Protein 9L2R (pdb70)

B-factor: mean 29.44, std 14.48, range [10.32, 124.9]

Secondary structure (DSSP, 8-state):
-HHHHHHHSPPPHHHHHH--HHHHHHHHHHHHHHHHHTT------HHHHHHHHHHHT---/-HHHHHHHSPPPHHHHHH--HHHHHHHHHHHHHHHHHTT------HHHHHHHHHHHT---/-HHHHHHHS---HHHHHH--HHHHHHHHHHHHHHHHHTT------HHHHHHHHHHHT---

Foldseek 3Di:
DVVVCVVPPDDDPVRVVPPPPVVVVVVVCVVVVVCVVVPNDDPVCVVVVVVVCVVVVPPD/DVVVCVVPPDDDPVRVVPPPPVVVVVVVCVVVVVCVVVPNDDPVCVVVVVVVCVVVVPPD/DCVVVVVPPPDDPVRVVVPPPVVVVVVVCVVVVVCVVVPNDDPVCVVVVVVVCVVVVPPD

Sequence (180 aa):
GPVVSIIRDDLTPQERERLRVRAALVDLGVAVGASVAFRQLTEPKSEIAATVKKYLEYDHGPVVSIIRDDLTPQERERLRVRAALVDLGVAVGASVAFRQLTEPKSEIAATVKKYLEYDHGPVVSIIRDDLTPQERERLRVRAALVDLGVAVGASVAFRQLTEPKSEIAATVKKYLEYDH

Radius of gyration: 21.66 Å; Cα contacts (8 Å, |Δi|>4): 102; chains: 3; bounding box: 53×55×64 Å

Structure (mmCIF, N/CA/C/O backbone):
data_9L2R
#
_entry.id   9L2R
#
_cell.length_a   66.619
_cell.length_b   115.297
_cell.length_c   54.935
_cell.angle_alpha   90.000
_cell.angle_beta   90.000
_cell.angle_gamma   90.000
#
_symmetry.space_group_name_H-M   'C 2 2 21'
#
loop_
_entity.id
_entity.type
_entity.pdbx_description
1 polymer 'Viral responsive protein'
2 non-polymer 'SULFATE ION'
3 water water
#
loop_
_atom_site.group_PDB
_atom_site.id
_atom_site.type_symbol
_atom_site.label_atom_id
_atom_site.label_alt_id
_atom_site.label_comp_id
_atom_site.label_asym_id
_atom_site.label_entity_id
_atom_site.label_seq_id
_atom_site.pdbx_PDB_ins_code
_atom_site.Cartn_x
_atom_site.Cartn_y
_atom_site.Cartn_z
_atom_site.occupancy
_atom_site.B_iso_or_equiv
_atom_site.auth_seq_id
_atom_site.auth_comp_id
_atom_site.auth_asym_id
_atom_site.auth_atom_id
_atom_site.pdbx_PDB_model_num
ATOM 1 N N . GLY A 1 1 ? -23.94227 13.52940 -28.20989 1.000 87.89000 69 GLY A N 1
ATOM 2 C CA . GLY A 1 1 ? -23.4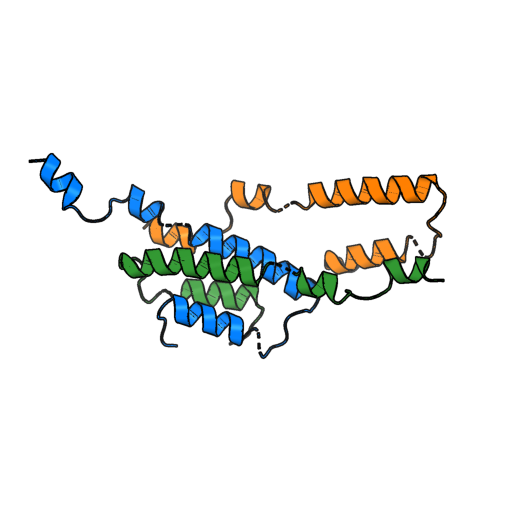1427 14.07939 -26.97505 1.000 73.90000 69 GLY A CA 1
ATOM 3 C C . GLY A 1 1 ? -22.92294 13.01860 -26.00925 1.000 71.10000 69 GLY A C 1
ATOM 4 O O . GLY A 1 1 ? -23.64856 12.62306 -25.09679 1.000 65.66000 69 GLY A O 1
ATOM 5 N N . PRO A 1 2 ? -21.68925 12.54965 -26.20959 1.000 70.26000 70 PRO A N 1
ATOM 6 C CA . PRO A 1 2 ? -21.14999 11.51518 -25.31223 1.000 69.72000 70 PRO A CA 1
ATOM 7 C C . PRO A 1 2 ? -20.97323 11.98145 -23.87693 1.000 56.67000 70 PRO A C 1
ATOM 8 O O . PRO A 1 2 ? -21.02020 11.15004 -22.96149 1.000 53.08000 70 PRO A O 1
ATOM 12 N N . VAL A 1 3 ? -20.77058 13.28170 -23.64468 1.000 41.44000 71 VAL A N 1
ATOM 13 C CA . VAL A 1 3 ? -20.58259 13.75696 -22.27714 1.000 36.49000 71 VAL A CA 1
ATOM 14 C C . VAL A 1 3 ? -21.86749 13.60107 -21.47115 1.000 35.18000 71 VAL A C 1
ATOM 15 O O . VAL A 1 3 ? -21.83021 13.25634 -20.28394 1.000 34.50000 71 VAL A O 1
ATOM 19 N N . VAL A 1 4 ? -23.02233 13.84027 -22.09702 1.000 29.02000 72 VAL A N 1
ATOM 20 C CA . VAL A 1 4 ? -24.29069 13.62604 -21.40467 1.000 32.90000 72 VAL A CA 1
ATOM 21 C C . VAL A 1 4 ? -24.45081 12.15606 -21.04838 1.000 24.51000 72 VAL A C 1
ATOM 22 O O . VAL A 1 4 ? -24.88507 11.80941 -19.94218 1.000 25.46000 72 VAL A O 1
ATOM 26 N N . SER A 1 5 ? -24.09282 11.26939 -21.97989 1.000 28.69000 73 SER A N 1
ATOM 27 C CA . SER A 1 5 ? -24.24243 9.83774 -21.74668 1.000 34.13000 73 SER A CA 1
ATOM 28 C C . SER A 1 5 ? -23.40266 9.37166 -20.56672 1.000 31.98000 73 SER A C 1
ATOM 29 O O . SER A 1 5 ? -23.78753 8.42914 -19.86569 1.000 31.17000 73 SER A O 1
ATOM 32 N N . ILE A 1 6 ? -22.26189 10.02053 -20.32487 1.000 23.65000 74 ILE A N 1
ATOM 33 C CA . ILE A 1 6 ? -21.40864 9.62234 -19.20872 1.000 21.22000 74 ILE A CA 1
ATOM 34 C C . ILE A 1 6 ? -22.14907 9.77628 -17.88594 1.000 23.00000 74 ILE A C 1
ATOM 35 O O . ILE A 1 6 ? -21.98500 8.96447 -16.96773 1.000 23.85000 74 ILE A O 1
ATOM 40 N N . ILE A 1 7 ? -22.97939 10.80812 -17.76624 1.000 22.85000 75 ILE A N 1
ATOM 41 C CA . ILE A 1 7 ? -23.71855 11.00487 -16.52509 1.000 25.33000 75 ILE A CA 1
ATOM 42 C C . ILE A 1 7 ? -25.03724 10.23192 -16.53129 1.000 26.34000 75 ILE A C 1
ATOM 43 O O . ILE A 1 7 ? -25.46295 9.72355 -15.48982 1.000 34.68000 75 ILE A O 1
ATOM 48 N N . ARG A 1 8 ? -25.67648 10.09713 -17.68965 1.000 24.84000 76 ARG A N 1
ATOM 49 C CA . ARG A 1 8 ? -27.02044 9.53702 -17.74888 1.000 32.52000 76 ARG A CA 1
ATOM 50 C C . ARG A 1 8 ? -27.04377 8.01660 -17.85372 1.000 36.88000 76 ARG A C 1
ATOM 51 O O . ARG A 1 8 ? -27.93298 7.37620 -17.28188 1.000 30.86000 76 ARG A O 1
ATOM 59 N N . ASP A 1 9 ? -26.09959 7.42550 -18.58186 1.000 29.22000 77 ASP A N 1
ATOM 60 C CA . ASP A 1 9 ? -26.19633 6.01019 -18.91509 1.000 23.90000 77 ASP A CA 1
ATOM 61 C C . ASP A 1 9 ? -26.19843 5.14324 -17.66185 1.000 30.69000 77 ASP A C 1
ATOM 62 O O . ASP A 1 9 ? -25.59396 5.47884 -16.64090 1.000 28.50000 77 ASP A O 1
ATOM 67 N N . ASP A 1 10 ? -26.89667 4.01454 -17.74943 1.000 25.70000 78 ASP A N 1
ATOM 68 C CA . ASP A 1 10 ? -26.92134 3.06218 -16.65406 1.000 35.69000 78 ASP A CA 1
ATOM 69 C C . ASP A 1 10 ? -25.53645 2.44529 -16.46080 1.000 33.17000 78 ASP A C 1
ATOM 70 O O . ASP A 1 10 ? -24.60915 2.66238 -17.24608 1.000 20.10000 78 ASP A O 1
ATOM 75 N N . LEU A 1 11 ? -25.40715 1.66186 -15.39439 1.000 27.00000 79 LEU A N 1
ATOM 76 C CA . LEU A 1 11 ? -24.11705 1.09339 -15.02470 1.000 25.02000 79 LEU A CA 1
ATOM 77 C C . LEU A 1 11 ? -23.53410 0.27124 -16.16796 1.000 24.87000 79 LEU A C 1
ATOM 78 O O . LEU A 1 11 ? -24.23637 -0.51487 -16.80923 1.000 23.57000 79 LEU A O 1
ATOM 83 N N . THR A 1 12 ? -22.24489 0.46725 -16.42636 1.000 21.24000 80 THR A N 1
ATOM 84 C CA . THR A 1 12 ? -21.54345 -0.24845 -17.48257 1.000 30.61000 80 THR A CA 1
ATOM 85 C C . THR A 1 12 ? -21.22589 -1.66815 -17.03207 1.000 26.75000 80 THR A C 1
ATOM 86 O O . THR A 1 12 ? -21.32179 -1.99153 -15.84600 1.000 22.27000 80 THR A O 1
ATOM 90 N N . PRO A 1 13 ? -20.85465 -2.55247 -17.96603 1.000 26.28000 81 PRO A N 1
ATOM 91 C CA . PRO A 1 13 ? -20.41551 -3.89592 -17.54968 1.000 30.53000 81 PRO A CA 1
ATOM 92 C C . PRO A 1 13 ? -19.25582 -3.87255 -16.56891 1.000 28.21000 81 PRO A C 1
ATOM 93 O O . PRO A 1 13 ? -19.22224 -4.67940 -15.63056 1.000 24.04000 81 PRO A O 1
ATOM 97 N N . GLN A 1 14 ? -18.30162 -2.96064 -16.75898 1.000 23.85000 82 GLN A N 1
ATOM 98 C CA . GLN A 1 14 ? -17.18051 -2.85891 -15.83218 1.000 28.68000 82 GLN A CA 1
ATOM 99 C C . GLN A 1 14 ? -17.64977 -2.43734 -14.44470 1.000 29.31000 82 GLN A C 1
ATOM 100 O O . GLN A 1 14 ? -17.20226 -2.99311 -13.43594 1.000 26.74000 82 GLN A O 1
ATOM 106 N N . GLU A 1 15 ? -18.55972 -1.46210 -14.37331 1.000 26.05000 83 GLU A N 1
ATOM 107 C CA . GLU A 1 15 ? -19.04602 -1.00332 -13.07574 1.000 24.14000 83 GLU A CA 1
ATOM 108 C C . GLU A 1 15 ? -19.88923 -2.07208 -12.38701 1.000 27.70000 83 GLU A C 1
ATOM 109 O O . GLU A 1 15 ? -19.79444 -2.25195 -11.16724 1.000 20.27000 83 GLU A O 1
ATOM 115 N N . ARG A 1 16 ? -20.72404 -2.78664 -13.14664 1.000 16.88000 84 ARG A N 1
ATOM 116 C CA . ARG A 1 16 ? -21.52318 -3.86139 -12.56011 1.000 16.08000 84 ARG A CA 1
ATOM 117 C C . ARG A 1 16 ? -20.63601 -4.98004 -12.02608 1.000 18.93000 84 ARG A C 1
ATOM 118 O O . ARG A 1 16 ? -20.90092 -5.53884 -10.95385 1.000 21.73000 84 ARG A O 1
ATOM 126 N N . GLU A 1 17 ? -19.58611 -5.32841 -12.77043 1.000 18.34000 85 GLU A N 1
ATOM 127 C CA . GLU A 1 17 ? -18.64284 -6.34225 -12.31135 1.000 21.51000 85 GLU A CA 1
ATOM 128 C C . GLU A 1 17 ? -17.98641 -5.92416 -11.00284 1.000 28.30000 85 GLU A C 1
ATOM 129 O O . GLU A 1 17 ? -17.85279 -6.72927 -10.07387 1.000 21.87000 85 GLU A O 1
ATOM 135 N N . ARG A 1 18 ? -17.56242 -4.66192 -10.91940 1.000 22.88000 86 ARG A N 1
ATOM 136 C CA . ARG A 1 18 ? -16.92954 -4.16148 -9.70516 1.000 26.89000 86 ARG A CA 1
ATOM 137 C C . ARG A 1 18 ? -17.85505 -4.29248 -8.50218 1.000 21.32000 86 ARG A C 1
ATOM 138 O O . ARG A 1 18 ? -17.41782 -4.69307 -7.41701 1.000 21.11000 86 ARG A O 1
ATOM 146 N N . LEU A 1 19 ? -19.14036 -3.96840 -8.67298 1.000 20.71000 87 LEU A N 1
ATOM 147 C CA . LEU A 1 19 ? -20.07754 -4.08607 -7.55660 1.000 24.58000 87 LEU A CA 1
ATOM 148 C C . LEU A 1 19 ? -20.24847 -5.53547 -7.11564 1.000 21.15000 87 LEU A C 1
ATOM 149 O O . LEU A 1 19 ? -20.27237 -5.82419 -5.91419 1.000 19.76000 87 LEU A O 1
ATOM 170 N N . ARG A 1 22 ? -17.28851 -7.04347 -5.16436 1.000 15.71000 90 ARG A N 1
ATOM 171 C CA . ARG A 1 22 ? -17.30558 -6.66185 -3.75638 1.000 17.86000 90 ARG A CA 1
ATOM 172 C C . ARG A 1 22 ? -18.22527 -7.57061 -2.95263 1.000 17.43000 90 ARG A C 1
ATOM 173 O O . ARG A 1 22 ? -17.90383 -7.93684 -1.81469 1.000 13.77000 90 ARG A O 1
ATOM 181 N N . VAL A 1 23 ? -19.36505 -7.95654 -3.53073 1.000 15.65000 91 VAL A N 1
ATOM 182 C CA . VAL A 1 23 ? -20.24268 -8.91422 -2.86314 1.000 13.15000 91 VAL A CA 1
ATOM 183 C C . VAL A 1 23 ? -19.53628 -10.25343 -2.71530 1.000 14.79000 91 VAL A C 1
ATOM 184 O O . VAL A 1 23 ? -19.54753 -10.86438 -1.64055 1.000 12.63000 91 VAL A O 1
ATOM 188 N N . ARG A 1 24 ? -18.90873 -10.72589 -3.79713 1.000 14.37000 92 ARG A N 1
ATOM 189 C CA . ARG A 1 24 ? -18.18516 -11.99212 -3.74943 1.000 15.63000 92 ARG A CA 1
ATOM 190 C C . ARG A 1 24 ? -17.07958 -11.95619 -2.70254 1.000 15.83000 92 ARG A C 1
ATOM 191 O O . ARG A 1 24 ? -16.90840 -12.90844 -1.93351 1.000 17.76000 92 ARG A O 1
ATOM 199 N N . ALA A 1 25 ? -16.30814 -10.86552 -2.66893 1.000 12.59000 93 ALA A N 1
ATOM 200 C CA . ALA A 1 25 ? -15.20707 -10.76569 -1.71530 1.000 20.38000 93 ALA A CA 1
ATOM 201 C C . ALA A 1 25 ? -15.71364 -10.81581 -0.28069 1.000 18.75000 93 ALA A C 1
ATOM 202 O O . ALA A 1 25 ? -15.10205 -11.45981 0.57910 1.000 16.67000 93 ALA A O 1
ATOM 204 N N . ALA A 1 26 ? -16.83479 -10.14751 -0.00325 1.000 16.56000 94 ALA A N 1
ATOM 205 C CA . ALA A 1 26 ? -17.40895 -10.20012 1.33783 1.000 15.27000 94 ALA A CA 1
ATOM 206 C C . ALA A 1 26 ? -17.97477 -11.57913 1.65287 1.000 14.55000 94 ALA A C 1
ATOM 207 O O . ALA A 1 26 ? -17.92796 -12.02087 2.80913 1.000 15.02000 94 ALA A O 1
ATOM 209 N N . LEU A 1 27 ? -18.51548 -12.26742 0.64589 1.000 16.05000 95 LEU A N 1
ATOM 210 C CA . LEU A 1 27 ? -19.01817 -13.61991 0.85776 1.000 19.46000 95 LEU A CA 1
ATOM 211 C C . LEU A 1 27 ? -17.88536 -14.57736 1.19665 1.000 17.03000 95 LEU A C 1
ATOM 212 O O . LEU A 1 27 ? -18.04215 -15.45328 2.05480 1.000 18.97000 95 LEU A O 1
ATOM 217 N N . VAL A 1 28 ? -16.73944 -14.43246 0.52588 1.000 14.69000 96 VAL A N 1
ATOM 218 C CA . VAL A 1 28 ? -15.58246 -15.26532 0.84756 1.000 18.43000 96 VAL A CA 1
ATOM 219 C C . VAL A 1 28 ? -15.09906 -14.97997 2.26608 1.000 19.69000 96 VAL A C 1
ATOM 220 O O . VAL A 1 28 ? -14.83573 -15.90411 3.04638 1.000 19.26000 96 VAL A O 1
ATOM 224 N N . ASP A 1 29 ? -14.97122 -13.69705 2.62306 1.000 14.83000 97 ASP A N 1
ATOM 225 C CA . ASP A 1 29 ? -14.55049 -13.35490 3.98381 1.000 18.18000 97 ASP A CA 1
ATOM 226 C C . ASP A 1 29 ? -15.49641 -13.93570 5.02631 1.000 15.15000 97 ASP A C 1
ATOM 227 O O . ASP A 1 29 ? -15.06090 -14.35396 6.10721 1.000 14.81000 97 ASP A O 1
ATOM 232 N N . LEU A 1 30 ? -16.79778 -13.95875 4.73225 1.000 12.31000 98 LEU A N 1
ATOM 233 C CA . LEU A 1 30 ? -17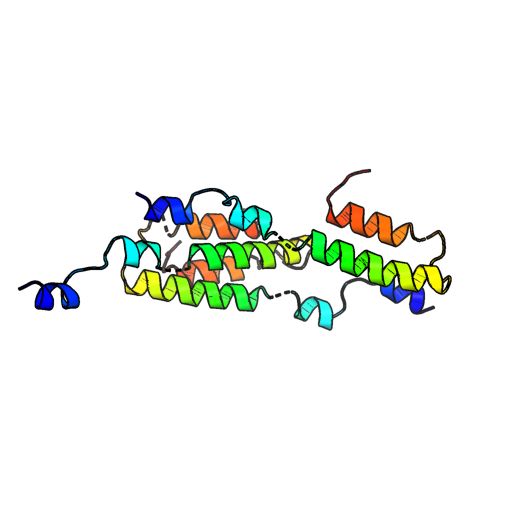.74121 -14.50237 5.70302 1.000 12.42000 98 LEU A CA 1
ATOM 234 C C . LEU A 1 30 ? -17.57873 -16.01186 5.82815 1.000 16.92000 98 LEU A C 1
ATOM 235 O O . LEU A 1 30 ? -17.64763 -16.56120 6.93387 1.000 15.45000 98 LEU A O 1
ATOM 240 N N . GLY A 1 31 ? -17.34619 -16.69602 4.70691 1.000 14.69000 99 GLY A N 1
ATOM 241 C CA . GLY A 1 31 ? -17.08743 -18.12505 4.76646 1.000 13.70000 99 GLY A CA 1
ATOM 242 C C . GLY A 1 31 ? -15.82322 -18.44598 5.53789 1.000 17.05000 99 GLY A C 1
ATOM 243 O O . GLY A 1 31 ? -15.75285 -19.45619 6.24101 1.000 18.93000 99 GLY A O 1
ATOM 244 N N . VAL A 1 32 ? -14.81029 -17.58708 5.41846 1.000 13.75000 100 VAL A N 1
ATOM 245 C CA . VAL A 1 32 ? -13.57729 -17.76671 6.18168 1.000 14.07000 100 VAL A CA 1
ATOM 246 C C . VAL A 1 32 ? -13.85479 -17.63885 7.67621 1.000 21.43000 100 VAL A C 1
ATOM 247 O O . VAL A 1 32 ? -13.44124 -18.48587 8.48017 1.000 15.62000 100 VAL A O 1
ATOM 251 N N . ALA A 1 33 ? -14.56849 -16.57869 8.06897 1.000 17.74000 101 ALA A N 1
ATOM 252 C CA . ALA A 1 33 ? -14.82918 -16.34547 9.48684 1.000 15.79000 101 ALA A CA 1
ATOM 253 C C . ALA A 1 33 ? -15.76646 -17.40087 10.06008 1.000 15.85000 101 ALA A C 1
ATOM 254 O O . ALA A 1 33 ? -15.52147 -17.92684 11.15254 1.000 15.93000 101 ALA A O 1
ATOM 256 N N . VAL A 1 34 ? -16.83875 -17.73280 9.33783 1.000 18.29000 102 VAL A N 1
ATOM 257 C CA . VAL A 1 34 ? -17.76051 -18.76075 9.81312 1.000 12.74000 102 VAL A CA 1
ATOM 258 C C . VAL A 1 34 ? -17.08901 -20.12832 9.80655 1.000 18.36000 102 VAL A C 1
ATOM 259 O O . VAL A 1 34 ? -17.32315 -20.95341 10.70019 1.000 18.98000 102 VAL A O 1
ATOM 263 N N . GLY A 1 35 ? -16.25961 -20.39866 8.79502 1.000 18.38000 103 GLY A N 1
ATOM 264 C CA . GLY A 1 35 ? -15.53108 -21.65888 8.76607 1.000 16.12000 103 GLY A CA 1
ATOM 265 C C . GLY A 1 35 ? -14.69177 -21.87611 10.01072 1.000 21.22000 103 GLY A C 1
ATOM 266 O O . GLY A 1 35 ? -14.64630 -22.98161 10.55750 1.000 24.09000 103 GLY A O 1
ATOM 267 N N . ALA A 1 36 ? -14.02087 -20.82232 10.47942 1.000 14.54000 104 ALA A N 1
ATOM 268 C CA . ALA A 1 36 ? -13.23801 -20.92959 11.70423 1.000 17.35000 104 ALA A CA 1
ATOM 269 C C . ALA A 1 36 ? -14.14081 -21.11096 12.91574 1.000 21.17000 104 ALA A C 1
ATOM 270 O O . ALA A 1 36 ? -13.84789 -21.92331 13.80154 1.000 23.60000 104 ALA A O 1
ATOM 272 N N . SER A 1 37 ? -15.24904 -20.36947 12.96537 1.000 19.06000 105 SER A N 1
ATOM 273 C CA . SER A 1 37 ? -16.15778 -20.47332 14.10187 1.000 22.46000 105 SER A CA 1
ATOM 274 C C . SER A 1 37 ? -16.77982 -21.86062 14.18406 1.000 25.17000 105 SER A C 1
ATOM 275 O O . SER A 1 37 ? -16.85601 -22.45031 15.26779 1.000 19.17000 105 SER A O 1
ATOM 278 N N . VAL A 1 38 ? -17.22760 -22.39771 13.04501 1.000 20.42000 106 VAL A N 1
ATOM 279 C CA . VAL A 1 38 ? -17.79258 -23.74280 13.01135 1.000 26.59000 106 VAL A CA 1
ATOM 280 C C . VAL A 1 38 ? -16.74581 -24.78000 13.39899 1.000 25.43000 106 VAL A C 1
ATOM 281 O O . VAL A 1 38 ? -17.06800 -25.78835 14.04003 1.000 26.13000 106 VAL A O 1
ATOM 285 N N . ALA A 1 39 ? -15.47913 -24.54465 13.04350 1.000 24.42000 107 ALA A N 1
ATOM 286 C CA . ALA A 1 39 ? -14.42482 -25.49361 13.39170 1.000 28.10000 107 ALA A CA 1
ATOM 287 C C . ALA A 1 39 ? -14.23475 -25.58658 14.90108 1.000 28.70000 107 ALA A C 1
ATOM 288 O O . ALA A 1 39 ? -14.04177 -26.68333 15.43962 1.000 38.80000 107 ALA A O 1
ATOM 290 N N . PHE A 1 40 ? -14.28086 -24.45416 15.60079 1.000 23.66000 108 PHE A N 1
ATOM 291 C CA . PHE A 1 40 ? -14.18912 -24.44045 17.05597 1.000 19.42000 108 PHE A CA 1
ATOM 292 C C . PHE A 1 40 ? -15.54137 -24.63791 17.73256 1.000 26.61000 108 PHE A C 1
ATOM 293 O O . PHE A 1 40 ? -15.65186 -24.41525 18.94386 1.000 23.70000 108 PHE A O 1
ATOM 301 N N . ARG A 1 41 ? -16.56721 -25.03272 16.97489 1.000 23.44000 109 ARG A N 1
ATOM 302 C CA . ARG A 1 41 ? -17.89117 -25.35465 17.51533 1.000 25.53000 109 ARG A CA 1
ATOM 303 C C . ARG A 1 41 ? -18.48110 -24.18192 18.29630 1.000 28.01000 109 ARG A C 1
ATOM 304 O O . ARG A 1 41 ? -18.99464 -24.33899 19.40448 1.000 25.96000 109 ARG A O 1
ATOM 312 N N . GLN A 1 42 ? -18.41552 -22.99315 17.69974 1.000 20.76000 110 GLN A N 1
ATOM 313 C CA . GLN A 1 42 ? -18.83968 -21.77336 18.36993 1.000 20.11000 110 GLN A CA 1
ATOM 314 C C . GLN A 1 42 ? -20.25095 -21.32884 18.00747 1.000 26.19000 110 GLN A C 1
ATOM 315 O O . GLN A 1 42 ? -20.78419 -20.43159 18.66971 1.000 25.14000 110 GLN A O 1
ATOM 321 N N . LEU A 1 43 ? -20.87192 -21.92092 16.99172 1.000 22.55000 111 LEU A N 1
ATOM 322 C CA . LEU A 1 43 ? -22.19166 -21.49465 16.54323 1.000 22.76000 111 LEU A CA 1
ATOM 323 C C . LEU A 1 43 ? -23.22459 -22.54898 16.91683 1.000 19.72000 111 LEU A C 1
ATOM 324 O O . LEU A 1 43 ? -23.14461 -23.69223 16.45618 1.000 27.57000 111 LEU A O 1
ATOM 329 N N . THR A 1 44 ? -24.18009 -22.16793 17.75999 1.000 23.46000 112 THR A N 1
ATOM 330 C CA . THR A 1 44 ? -25.34904 -22.99888 17.99256 1.000 25.17000 112 THR A CA 1
ATOM 331 C C . THR A 1 44 ? -26.35873 -22.79571 16.86490 1.000 24.21000 112 THR A C 1
ATOM 332 O O . THR A 1 44 ? -26.23100 -21.88734 16.03994 1.000 24.09000 112 THR A O 1
ATOM 336 N N . GLU A 1 45 ? -27.37812 -23.65478 16.83423 1.000 19.54000 113 GLU A N 1
ATOM 337 C CA . GLU A 1 45 ? -28.39928 -23.53220 15.79666 1.000 27.06000 113 GLU A CA 1
ATOM 338 C C . GLU A 1 45 ? -29.14606 -22.20121 15.85431 1.000 25.52000 113 GLU A C 1
ATOM 339 O O . GLU A 1 45 ? -29.38230 -21.61678 14.78179 1.000 21.53000 113 GLU A O 1
ATOM 345 N N . PRO A 1 46 ? -29.54035 -21.66919 17.02161 1.000 28.42000 114 PRO A N 1
ATOM 346 C CA . PRO A 1 46 ? -30.13782 -20.32130 17.02352 1.000 25.20000 114 PRO A CA 1
ATOM 347 C C . PRO A 1 46 ? -29.20427 -19.24442 16.50022 1.000 26.19000 114 PRO A C 1
ATOM 348 O O . PRO A 1 46 ? -29.65114 -18.34906 15.77434 1.000 24.56000 114 PRO A O 1
ATOM 368 N N . LYS A 1 48 ? -26.77379 -19.62574 14.30191 1.000 16.63000 116 LYS A N 1
ATOM 369 C CA . LYS A 1 48 ? -26.76008 -19.80136 12.85089 1.000 18.06000 116 LYS A CA 1
ATOM 370 C C . LYS A 1 48 ? -27.99134 -19.17411 12.21072 1.000 18.61000 116 LYS A C 1
ATOM 371 O O . LYS A 1 48 ? -27.89064 -18.50349 11.17656 1.000 16.46000 116 LYS A O 1
ATOM 377 N N . SER A 1 49 ? -29.16626 -19.38175 12.81317 1.000 19.85000 117 SER A N 1
ATOM 378 C CA . SER A 1 49 ? -30.38986 -18.82746 12.24452 1.000 20.14000 117 SER A CA 1
ATOM 379 C C . SER A 1 49 ? -30.36364 -17.30502 12.25504 1.000 18.17000 117 SER A C 1
ATOM 380 O O . SER A 1 49 ? -30.85274 -16.66474 11.31662 1.000 19.00000 117 SER A O 1
ATOM 383 N N . GLU A 1 50 ? -29.79760 -16.70571 13.30763 1.000 18.30000 118 GLU A N 1
ATOM 384 C CA . GLU A 1 50 ? -29.75049 -15.24870 13.38063 1.000 19.04000 118 GLU A CA 1
ATOM 385 C C . GLU A 1 50 ? -28.84322 -14.66704 12.30656 1.000 19.79000 118 GLU A C 1
ATOM 386 O O . GLU A 1 50 ? -29.17463 -13.64314 11.69789 1.000 18.83000 118 GLU A O 1
ATOM 392 N N . ILE A 1 51 ? -27.69106 -15.29709 12.06753 1.000 16.75000 119 ILE A N 1
ATOM 393 C CA . ILE A 1 51 ? -26.80177 -14.83592 11.00473 1.000 16.89000 119 ILE A CA 1
ATOM 394 C C . ILE A 1 51 ? -27.48392 -14.96023 9.65092 1.000 15.48000 119 ILE A C 1
ATOM 395 O O . ILE A 1 51 ? -27.42063 -14.04409 8.82229 1.000 16.59000 119 ILE A O 1
ATOM 400 N N . ALA A 1 52 ? -28.15366 -16.08988 9.40750 1.000 15.91000 120 ALA A N 1
ATOM 401 C CA . ALA A 1 52 ? -28.85368 -16.27243 8.13971 1.000 23.06000 120 ALA A CA 1
ATOM 402 C C . ALA A 1 52 ? -29.96474 -15.24554 7.97267 1.000 23.77000 120 ALA A C 1
ATOM 403 O O . ALA A 1 52 ? -30.15061 -14.69264 6.88226 1.000 19.29000 120 ALA A O 1
ATOM 405 N N . ALA A 1 53 ? -30.71282 -14.97464 9.04471 1.000 18.62000 121 ALA A N 1
ATOM 406 C CA . ALA A 1 53 ? -31.78936 -13.99334 8.96311 1.000 16.68000 121 ALA A CA 1
ATOM 407 C C . ALA A 1 53 ? -31.24119 -12.59207 8.72157 1.000 17.24000 121 ALA A C 1
ATOM 408 O O . ALA A 1 53 ? -31.85627 -11.79666 8.00348 1.000 20.56000 121 ALA A O 1
ATOM 410 N N . THR A 1 54 ? -30.08849 -12.27284 9.31647 1.000 13.08000 122 THR A N 1
ATOM 411 C CA . THR A 1 54 ? -29.45224 -10.98213 9.06764 1.000 15.60000 122 THR A CA 1
ATOM 412 C C . THR A 1 54 ? -29.11255 -10.81617 7.59272 1.000 20.77000 122 THR A C 1
ATOM 413 O O . THR A 1 54 ? -29.35512 -9.75799 7.00165 1.000 17.50000 122 THR A O 1
ATOM 417 N N . VAL A 1 55 ? -28.54953 -11.85910 6.98055 1.000 15.34000 123 VAL A N 1
ATOM 418 C CA . VAL A 1 55 ? -28.17364 -11.78010 5.57109 1.000 13.32000 123 VAL A CA 1
ATOM 419 C C . VAL A 1 55 ? -29.41195 -11.63647 4.69431 1.000 16.50000 123 VAL A C 1
ATOM 420 O O . VAL A 1 55 ? -29.43805 -10.82816 3.75963 1.000 16.11000 123 VAL A O 1
ATOM 424 N N . LYS A 1 56 ? -30.45334 -12.42885 4.97113 1.000 13.22000 124 LYS A N 1
ATOM 425 C CA . LYS A 1 56 ? -31.68404 -12.31074 4.19157 1.000 18.96000 124 LYS A CA 1
ATOM 426 C C . LYS A 1 56 ? -32.27402 -10.91090 4.29726 1.000 18.94000 124 LYS A C 1
ATOM 427 O O . LYS A 1 56 ? -32.84105 -10.39433 3.32687 1.000 21.09000 124 LYS A O 1
ATOM 433 N N . LYS A 1 57 ? -32.14222 -10.27765 5.46552 1.000 20.41000 125 LYS A N 1
ATOM 434 C CA . LYS A 1 57 ? -32.60728 -8.90356 5.62206 1.000 23.50000 125 LYS A CA 1
ATOM 435 C C . LYS A 1 57 ? -31.78295 -7.94135 4.77336 1.000 22.77000 125 LYS A C 1
ATOM 436 O O . LYS A 1 57 ? -32.34036 -7.03494 4.14155 1.000 25.21000 125 LYS A O 1
ATOM 442 N N . TYR A 1 58 ? -30.45538 -8.12321 4.74049 1.000 18.96000 126 TYR A N 1
ATOM 443 C CA . TYR A 1 58 ? -29.61913 -7.33860 3.83195 1.000 21.98000 126 TYR A CA 1
ATOM 444 C C . TYR A 1 58 ? -30.09492 -7.47460 2.39769 1.000 23.24000 126 TYR A C 1
ATOM 445 O O . TYR A 1 58 ? -30.17559 -6.48664 1.65772 1.000 21.86000 126 TYR A O 1
ATOM 454 N N . LEU A 1 59 ? -30.35966 -8.70988 1.97813 1.000 19.13000 127 LEU A N 1
ATOM 455 C CA . LEU A 1 59 ? -30.72269 -9.02143 0.60797 1.000 22.09000 127 LEU A CA 1
ATOM 456 C C . LEU A 1 59 ? -32.09700 -8.50528 0.23521 1.000 21.56000 127 LEU A C 1
ATOM 457 O O . LEU A 1 59 ? -32.41123 -8.45431 -0.95651 1.000 21.33000 127 LEU A O 1
ATOM 462 N N . GLU A 1 60 ? -32.90904 -8.11561 1.21208 1.000 21.15000 128 GLU A N 1
ATOM 463 C CA . GLU A 1 60 ? -34.32785 -7.87053 0.98808 1.000 31.82000 128 GLU A CA 1
ATOM 464 C C . GLU A 1 60 ? -34.95743 -9.09796 0.33406 1.000 30.16000 128 GLU A C 1
ATOM 465 O O . GLU A 1 60 ? -35.68449 -9.01307 -0.65785 1.000 28.47000 128 GLU A O 1
ATOM 471 N N . TYR A 1 61 ? -34.63154 -10.26007 0.89981 1.000 22.81000 129 TYR A N 1
ATOM 472 C CA . TYR A 1 61 ? -35.07019 -11.56954 0.42215 1.000 21.00000 129 TYR A CA 1
ATOM 473 C C . TYR A 1 61 ? -36.13566 -12.05379 1.40128 1.000 29.42000 129 TYR A C 1
ATOM 474 O O . TYR A 1 61 ? -35.81745 -12.51049 2.50396 1.000 32.34000 129 TYR A O 1
ATOM 483 N N . ASP A 1 62 ? -37.40379 -11.93342 1.00618 1.000 28.32000 130 ASP A N 1
ATOM 484 C CA . ASP A 1 62 ? -38.52293 -12.20203 1.91075 1.000 33.77000 130 ASP A CA 1
ATOM 485 C C . ASP A 1 62 ? -38.86095 -13.69607 1.95331 1.000 38.39000 130 ASP A C 1
ATOM 486 O O . ASP A 1 62 ? -39.95037 -14.13515 1.58576 1.000 32.01000 130 ASP A O 1
ATOM 491 N N . HIS A 1 63 ? -37.89745 -14.48084 2.42903 1.000 31.58000 131 HIS A N 1
ATOM 492 C CA . HIS A 1 63 ? -38.11603 -15.90731 2.65650 1.000 38.69000 131 HIS A CA 1
ATOM 493 C C . HIS A 1 63 ? -37.37218 -16.37344 3.90428 1.000 40.44000 131 HIS A C 1
ATOM 494 O O . HIS A 1 63 ? -36.56993 -15.62975 4.46961 1.000 43.87000 131 HIS A O 1
ATOM 501 N N . GLY B 1 1 ? -23.39764 -14.27281 -19.02580 1.000 82.15000 69 GLY B N 1
ATOM 502 C CA . GLY B 1 1 ? -23.65896 -13.47271 -17.84388 1.000 69.65000 69 GLY B CA 1
ATOM 503 C C . GLY B 1 1 ? -22.52642 -13.51378 -16.83638 1.000 68.70000 69 GLY B C 1
ATOM 504 O O . GLY B 1 1 ? -22.53732 -14.33561 -15.92044 1.000 68.94000 69 GLY B O 1
ATOM 505 N N . PRO B 1 2 ? -21.53923 -12.62991 -17.00522 1.000 71.64000 70 PRO B N 1
ATOM 506 C CA . PRO B 1 2 ? -20.40685 -12.62243 -16.06665 1.000 71.02000 70 PRO B CA 1
ATOM 507 C C . PRO B 1 2 ? -20.78662 -12.20452 -14.65523 1.000 62.39000 70 PRO B C 1
ATOM 508 O O . PRO B 1 2 ? -20.13657 -12.65091 -13.70194 1.000 53.18000 70 PRO B O 1
ATOM 512 N N . VAL B 1 3 ? -21.81292 -11.36594 -14.48290 1.000 44.54000 71 VAL B N 1
ATOM 513 C CA . VAL B 1 3 ? -22.18198 -10.93948 -13.13635 1.000 35.34000 71 VAL B CA 1
ATOM 514 C C . VAL B 1 3 ? -22.70065 -12.11842 -12.32148 1.000 32.67000 71 VAL B C 1
ATOM 515 O O . VAL B 1 3 ? -22.38908 -12.24865 -11.13190 1.000 33.10000 71 VAL B O 1
ATOM 519 N N . VAL B 1 4 ? -23.48721 -13.00100 -12.94277 1.000 28.12000 72 VAL B N 1
ATOM 520 C CA . VAL B 1 4 ? -23.94105 -14.19881 -12.24216 1.000 34.71000 72 VAL B CA 1
ATOM 521 C C . VAL B 1 4 ? -22.74883 -15.06890 -11.87383 1.000 22.91000 72 VAL B C 1
ATOM 522 O O . VAL B 1 4 ? -22.66378 -15.59859 -10.75815 1.000 24.00000 72 VAL B O 1
ATOM 526 N N . SER B 1 5 ? -21.80435 -15.21945 -12.80635 1.000 28.36000 73 SER B N 1
ATOM 527 C CA . SER B 1 5 ? -20.63523 -16.05930 -12.56775 1.000 33.01000 73 SER B CA 1
ATOM 528 C C . SER B 1 5 ? -19.82468 -15.57166 -11.37599 1.000 35.38000 73 SER B C 1
ATOM 529 O O . SER B 1 5 ? -19.21202 -16.38105 -10.67104 1.000 35.03000 73 SER B O 1
ATOM 532 N N . ILE B 1 6 ? -19.81568 -14.25982 -11.12960 1.000 24.56000 74 ILE B N 1
ATOM 533 C CA . ILE B 1 6 ? -19.04319 -13.71778 -10.01406 1.000 22.64000 74 ILE B CA 1
ATOM 534 C C . ILE B 1 6 ? -19.55393 -14.26724 -8.68603 1.000 24.99000 74 ILE B C 1
ATOM 535 O O . ILE B 1 6 ? -18.77329 -14.51184 -7.75832 1.000 24.21000 74 ILE B O 1
ATOM 540 N N . ILE B 1 7 ? -20.86111 -14.48208 -8.57160 1.000 23.54000 75 ILE B N 1
ATOM 541 C CA . ILE B 1 7 ? -21.40336 -15.04205 -7.33512 1.000 27.17000 75 ILE B CA 1
ATOM 542 C C . ILE B 1 7 ? -21.37215 -16.56646 -7.35267 1.000 26.55000 75 ILE B C 1
ATOM 543 O O . ILE B 1 7 ? -21.12190 -17.20061 -6.32563 1.000 34.53000 75 ILE B O 1
ATOM 548 N N . ARG B 1 8 ? -21.59546 -17.18246 -8.50969 1.000 25.08000 76 ARG B N 1
ATOM 549 C CA . ARG B 1 8 ? -21.77917 -18.62740 -8.55870 1.000 30.19000 76 ARG B CA 1
ATOM 550 C C . ARG B 1 8 ? -20.47659 -19.40733 -8.69036 1.000 38.21000 76 ARG B C 1
ATOM 551 O O . ARG B 1 8 ? -20.36807 -20.50686 -8.13331 1.000 30.62000 76 ARG B O 1
ATOM 559 N N . ASP B 1 9 ? -19.48954 -18.87394 -9.40717 1.000 29.56000 77 ASP B N 1
ATOM 560 C CA . ASP B 1 9 ? -18.31847 -19.66648 -9.76102 1.000 22.33000 77 ASP B CA 1
ATOM 561 C C . ASP B 1 9 ? -17.54599 -20.10599 -8.52276 1.000 30.66000 77 ASP B C 1
ATOM 562 O O . ASP B 1 9 ? -17.52603 -19.42510 -7.49459 1.000 24.71000 77 ASP B O 1
ATOM 567 N N . ASP B 1 10 ? -16.90150 -21.26450 -8.63452 1.000 26.69000 78 ASP B N 1
ATOM 568 C CA . ASP B 1 10 ? -16.07199 -21.76763 -7.55449 1.000 37.21000 78 ASP B CA 1
ATOM 569 C C . ASP B 1 10 ? -14.87028 -20.84835 -7.33233 1.000 31.36000 78 ASP B C 1
ATOM 570 O O . ASP B 1 10 ? -14.58917 -19.93503 -8.11496 1.000 19.98000 78 ASP B O 1
ATOM 575 N N . LEU B 1 11 ? -14.15692 -21.10802 -6.24006 1.000 24.03000 79 LEU B N 1
ATOM 576 C CA . LEU B 1 11 ? -12.99369 -20.31168 -5.86790 1.000 23.89000 79 LEU B CA 1
ATOM 577 C C . LEU B 1 11 ? -12.00122 -20.20951 -7.02050 1.000 27.30000 79 LEU B C 1
ATOM 578 O O . LEU B 1 11 ? -11.67885 -21.20794 -7.66900 1.000 26.71000 79 LEU B O 1
ATOM 583 N N . THR B 1 12 ? -11.52385 -18.99496 -7.27313 1.000 21.32000 80 THR B N 1
ATOM 584 C CA . THR B 1 12 ? -10.54078 -18.75468 -8.31621 1.000 25.01000 80 THR B CA 1
ATOM 585 C C . THR B 1 12 ? -9.15711 -19.19247 -7.84649 1.000 27.11000 80 THR B C 1
ATOM 586 O O . THR B 1 12 ? -8.93222 -19.38270 -6.64767 1.000 24.03000 80 THR B O 1
ATOM 590 N N . PRO B 1 13 ? -8.20764 -19.36719 -8.77377 1.000 28.32000 81 PRO B N 1
ATOM 591 C CA . PRO B 1 13 ? -6.83167 -19.67119 -8.34208 1.000 29.79000 81 PRO B CA 1
ATOM 592 C C . PRO B 1 13 ? -6.26145 -18.64418 -7.37698 1.000 28.32000 81 PRO B C 1
ATOM 593 O O . PRO B 1 13 ? -5.57278 -19.01602 -6.41803 1.000 25.99000 81 PRO B O 1
ATOM 597 N N . GLN B 1 14 ? -6.53849 -17.35690 -7.59776 1.000 24.81000 82 GLN B N 1
ATOM 598 C CA . GLN B 1 14 ? -6.06453 -16.33027 -6.67516 1.000 27.08000 82 GLN B CA 1
ATOM 599 C C . GLN B 1 14 ? -6.67804 -16.50301 -5.29052 1.000 33.05000 82 GLN B C 1
ATOM 600 O O . GLN B 1 14 ? -5.98392 -16.37149 -4.27635 1.000 26.00000 82 GLN B O 1
ATOM 606 N N . GLU B 1 15 ? -7.97775 -16.79805 -5.22600 1.000 24.07000 83 GLU B N 1
ATOM 607 C CA . GLU B 1 15 ? -8.62546 -16.98036 -3.93077 1.000 23.32000 83 GLU B CA 1
ATOM 608 C C . GLU B 1 15 ? -8.12649 -18.24106 -3.23038 1.000 25.11000 83 GLU B C 1
ATOM 609 O O . GLU B 1 15 ? -7.92060 -18.23830 -2.01054 1.000 18.93000 83 GLU B O 1
ATOM 615 N N . ARG B 1 16 ? -7.94470 -19.33123 -3.98105 1.000 15.54000 84 ARG B N 1
ATOM 616 C CA . ARG B 1 16 ? -7.42921 -20.56754 -3.39586 1.000 19.26000 84 ARG B CA 1
ATOM 617 C C . ARG B 1 16 ? -6.02207 -20.36950 -2.84973 1.000 20.71000 84 ARG B C 1
ATOM 618 O O . ARG B 1 16 ? -5.66740 -20.91796 -1.79847 1.000 22.52000 84 ARG B O 1
ATOM 626 N N . GLU B 1 17 ? -5.20731 -19.58822 -3.55585 1.000 18.23000 85 GLU B N 1
ATOM 627 C CA . GLU B 1 17 ? -3.84778 -19.31689 -3.10492 1.000 23.63000 85 GLU B CA 1
ATOM 628 C C . GLU B 1 17 ? -3.84400 -18.50320 -1.81783 1.000 28.75000 85 GLU B C 1
ATOM 629 O O . GLU B 1 17 ? -3.04309 -18.76510 -0.91279 1.000 22.31000 85 GLU B O 1
ATOM 635 N N . ARG B 1 18 ? -4.73398 -17.51477 -1.71893 1.000 23.68000 86 ARG B N 1
ATOM 636 C CA . ARG B 1 18 ? -4.81950 -16.70520 -0.50895 1.000 24.91000 86 ARG B CA 1
ATOM 637 C C . ARG B 1 18 ? -5.18275 -17.55327 0.70316 1.000 17.89000 86 ARG B C 1
ATOM 638 O O . ARG B 1 18 ? -4.62113 -17.36748 1.78954 1.000 20.91000 86 ARG B O 1
ATOM 646 N N . LEU B 1 19 ? -6.11979 -18.49096 0.54461 1.000 18.23000 87 LEU B N 1
ATOM 647 C CA . LEU B 1 19 ? -6.47765 -19.34598 1.67320 1.000 23.64000 87 LEU B CA 1
ATOM 648 C C . LEU B 1 19 ? -5.32353 -20.25175 2.08030 1.000 20.57000 87 LEU B C 1
ATOM 649 O O . LEU B 1 19 ? -5.10470 -20.49008 3.27300 1.000 17.83000 87 LEU B O 1
ATOM 670 N N . ARG B 1 22 ? -2.57864 -18.47843 3.93090 1.000 12.49000 90 ARG B N 1
ATOM 671 C CA . ARG B 1 22 ? -2.89398 -18.29505 5.34311 1.000 15.43000 90 ARG B CA 1
ATOM 672 C C . ARG B 1 22 ? -2.56480 -19.54545 6.15193 1.000 13.42000 90 ARG B C 1
ATOM 673 O O . ARG B 1 22 ? -2.12068 -19.44762 7.30226 1.000 11.98000 90 ARG B O 1
ATOM 681 N N . VAL B 1 23 ? -2.77289 -20.72926 5.57245 1.000 13.62000 91 VAL B N 1
ATOM 682 C CA . VAL B 1 23 ? -2.39648 -21.95520 6.26866 1.000 10.32000 91 VAL B CA 1
ATOM 683 C C . VAL B 1 23 ? -0.88199 -22.03410 6.41001 1.000 13.03000 91 VAL B C 1
ATOM 684 O O . VAL B 1 23 ? -0.36118 -22.37880 7.47867 1.000 13.64000 91 VAL B O 1
ATOM 688 N N . ARG B 1 24 ? -0.15517 -21.70415 5.34021 1.000 12.43000 92 ARG B N 1
ATOM 689 C CA . ARG B 1 24 ? 1.30255 -21.73392 5.39446 1.000 13.99000 92 ARG B CA 1
ATOM 690 C C . ARG B 1 24 ? 1.83156 -20.76429 6.44326 1.000 15.55000 92 ARG B C 1
ATOM 691 O O . ARG B 1 24 ? 2.72019 -21.11123 7.22696 1.000 17.81000 92 ARG B O 1
ATOM 699 N N . ALA B 1 25 ? 1.29637 -19.53830 6.46739 1.000 13.26000 93 ALA B N 1
ATOM 700 C CA . ALA B 1 25 ? 1.74898 -18.54428 7.43717 1.000 17.31000 93 ALA B CA 1
ATOM 701 C C . ALA B 1 25 ? 1.51075 -19.00974 8.87006 1.000 18.25000 93 ALA B C 1
ATOM 702 O O . ALA B 1 25 ? 2.34741 -18.78411 9.75130 1.000 18.55000 93 ALA B O 1
ATOM 704 N N . ALA B 1 26 ? 0.37647 -19.66090 9.12649 1.000 17.10000 94 ALA B N 1
ATOM 705 C CA . ALA B 1 26 ? 0.12611 -20.18467 10.46599 1.000 14.44000 94 ALA B CA 1
ATOM 706 C C . ALA B 1 26 ? 1.06503 -21.34037 10.79068 1.000 13.99000 94 ALA B C 1
ATOM 707 O O . ALA B 1 26 ? 1.50937 -21.48751 11.93707 1.000 14.93000 94 ALA B O 1
ATOM 709 N N . LEU B 1 27 ? 1.37059 -22.17451 9.79498 1.000 13.20000 95 LEU B N 1
ATOM 710 C CA . LEU B 1 27 ? 2.30080 -23.27903 10.00109 1.000 16.44000 95 LEU B CA 1
ATOM 711 C C . LEU B 1 27 ? 3.68803 -22.76841 10.36304 1.000 17.87000 95 LEU B C 1
ATOM 712 O O . LEU B 1 27 ? 4.35082 -23.32416 11.24729 1.000 17.88000 95 LEU B O 1
ATOM 717 N N . VAL B 1 28 ? 4.14748 -21.71495 9.68260 1.000 13.40000 96 VAL B N 1
ATOM 718 C CA . VAL B 1 28 ? 5.44094 -21.11781 10.01124 1.000 18.00000 96 VAL B CA 1
ATOM 719 C C . VAL B 1 28 ? 5.42465 -20.55123 11.42784 1.000 17.10000 96 VAL B C 1
ATOM 720 O O . VAL B 1 28 ? 6.36379 -20.75913 12.20754 1.000 17.89000 96 VAL B O 1
ATOM 724 N N . ASP B 1 29 ? 4.36265 -19.81818 11.78226 1.000 14.50000 97 ASP B N 1
ATOM 725 C CA . ASP B 1 29 ? 4.27755 -19.26399 13.13356 1.000 20.24000 97 ASP B CA 1
ATOM 726 C C . ASP B 1 29 ? 4.29936 -20.36596 14.18254 1.000 16.45000 97 ASP B C 1
ATOM 727 O O . ASP B 1 29 ? 4.87653 -20.19564 15.26433 1.000 16.21000 97 ASP B O 1
ATOM 732 N N . LEU B 1 30 ? 3.68198 -21.50945 13.88268 1.000 12.83000 98 LEU B N 1
ATOM 733 C CA . LEU B 1 30 ? 3.67914 -22.59965 14.85187 1.000 13.34000 98 LEU B CA 1
ATOM 734 C C . LEU B 1 30 ? 5.06320 -23.22711 14.96987 1.000 16.61000 98 LEU B C 1
ATOM 735 O O . LEU B 1 30 ? 5.49740 -23.58404 16.07039 1.000 15.44000 98 LEU B O 1
ATOM 740 N N . GLY B 1 31 ? 5.77325 -23.36106 13.84802 1.000 13.34000 99 GLY B N 1
ATOM 741 C CA . GLY B 1 31 ? 7.14146 -23.85185 13.90486 1.000 14.02000 99 GLY B CA 1
ATOM 742 C C . GLY B 1 31 ? 8.05399 -22.92520 14.68079 1.000 14.29000 99 GLY B C 1
ATOM 743 O O . GLY B 1 31 ? 8.96180 -23.37656 15.38393 1.000 16.19000 99 GLY B O 1
ATOM 744 N N . VAL B 1 32 ? 7.81883 -21.61815 14.57029 1.000 13.02000 100 VAL B N 1
ATOM 745 C CA . VAL B 1 32 ? 8.60676 -20.64908 15.32155 1.000 14.89000 100 VAL B CA 1
ATOM 746 C C . VAL B 1 32 ? 8.35708 -20.80882 16.81759 1.000 19.24000 100 VAL B C 1
ATOM 747 O O . VAL B 1 32 ? 9.29718 -20.85001 17.62070 1.000 13.36000 100 VAL B O 1
ATOM 751 N N . ALA B 1 33 ? 7.08446 -20.90797 17.21464 1.000 16.91000 101 ALA B N 1
ATOM 752 C CA . ALA B 1 33 ? 6.75969 -21.00860 18.63608 1.000 10.72000 101 ALA B CA 1
ATOM 753 C C . ALA B 1 33 ? 7.18669 -22.35363 19.20846 1.000 15.64000 101 ALA B C 1
ATOM 754 O O . ALA B 1 33 ? 7.75889 -22.41489 20.30328 1.000 17.47000 101 ALA B O 1
ATOM 756 N N . VAL B 1 34 ? 6.91888 -23.44303 18.48748 1.000 16.31000 102 VAL B N 1
ATOM 757 C CA . VAL B 1 34 ? 7.34077 -24.76176 18.95244 1.000 13.54000 102 VAL B CA 1
ATOM 758 C C . VAL B 1 34 ? 8.86174 -24.87073 18.94488 1.000 18.77000 102 VAL B C 1
ATOM 759 O O . VAL B 1 34 ? 9.45851 -25.50520 19.82591 1.000 18.39000 102 VAL B O 1
ATOM 763 N N . GLY B 1 35 ? 9.51294 -24.26319 17.95200 1.000 18.05000 103 GLY B N 1
ATOM 764 C CA . GLY B 1 35 ? 10.96932 -24.27949 17.91864 1.000 18.20000 103 GLY B CA 1
ATOM 765 C C . GLY B 1 35 ? 11.58962 -23.65939 19.15685 1.000 19.47000 103 GLY B C 1
ATOM 766 O O . GLY B 1 35 ? 12.58252 -24.16536 19.68711 1.000 22.02000 103 GLY B O 1
ATOM 767 N N . ALA B 1 36 ? 11.01059 -22.55724 19.63795 1.000 15.46000 104 ALA B N 1
ATOM 768 C CA . ALA B 1 36 ? 11.51358 -21.93101 20.85397 1.000 16.58000 104 ALA B CA 1
ATOM 769 C C . ALA B 1 36 ? 11.22368 -22.79681 22.07289 1.000 18.43000 104 ALA B C 1
ATOM 770 O O . ALA B 1 36 ? 12.08792 -22.96752 22.93997 1.000 21.51000 104 ALA B O 1
ATOM 772 N N . SER B 1 37 ? 10.01674 -23.36072 22.14875 1.000 17.79000 105 SER B N 1
ATOM 773 C CA . SER B 1 37 ? 9.66731 -24.22087 23.27533 1.000 21.62000 105 SER B CA 1
ATOM 774 C C . SER B 1 37 ? 10.57356 -25.44382 23.33530 1.000 24.48000 105 SER B C 1
ATOM 775 O O . SER B 1 37 ? 11.06872 -25.81084 24.40744 1.000 20.79000 105 SER B O 1
ATOM 778 N N . VAL B 1 38 ? 10.79807 -26.08872 22.18618 1.000 20.38000 106 VAL B N 1
ATOM 779 C CA . VAL B 1 38 ? 11.67506 -27.25556 22.13240 1.000 21.93000 106 VAL B CA 1
ATOM 780 C C . VAL B 1 38 ? 13.09545 -26.87272 22.52989 1.000 22.74000 106 VAL B C 1
ATOM 781 O O . VAL B 1 38 ? 13.80200 -27.64850 23.18472 1.000 25.19000 106 VAL B O 1
ATOM 785 N N . ALA B 1 39 ? 13.52930 -25.66347 22.15992 1.000 22.71000 107 ALA B N 1
ATOM 786 C CA . ALA B 1 39 ? 14.87794 -25.22416 22.50719 1.000 27.44000 107 ALA B CA 1
ATOM 787 C C . ALA B 1 39 ? 15.04908 -25.09386 24.01521 1.000 32.44000 107 ALA B C 1
ATOM 788 O O . ALA B 1 39 ? 16.11381 -25.41586 24.55584 1.000 34.04000 107 ALA B O 1
ATOM 790 N N . PHE B 1 40 ? 14.02234 -24.61238 24.71195 1.000 22.18000 108 PHE B N 1
ATOM 791 C CA . PHE B 1 40 ? 14.06145 -24.51881 26.16490 1.000 21.37000 108 PHE B CA 1
ATOM 792 C C . PHE B 1 40 ? 13.56486 -25.78930 26.84193 1.000 27.21000 108 PHE B C 1
ATOM 793 O O . PHE B 1 40 ? 13.32705 -25.77715 28.05475 1.000 24.71000 108 PHE B O 1
ATOM 801 N N . ARG B 1 41 ? 13.40178 -26.87666 26.08173 1.000 23.70000 109 ARG B N 1
ATOM 802 C CA . ARG B 1 41 ? 13.00944 -28.18508 26.61436 1.000 25.08000 109 ARG B CA 1
ATOM 803 C C . ARG B 1 41 ? 11.71082 -28.10320 27.41589 1.000 25.41000 109 ARG B C 1
ATOM 804 O O . ARG B 1 41 ? 11.60111 -28.63279 28.52203 1.000 22.18000 109 ARG B O 1
ATOM 812 N N 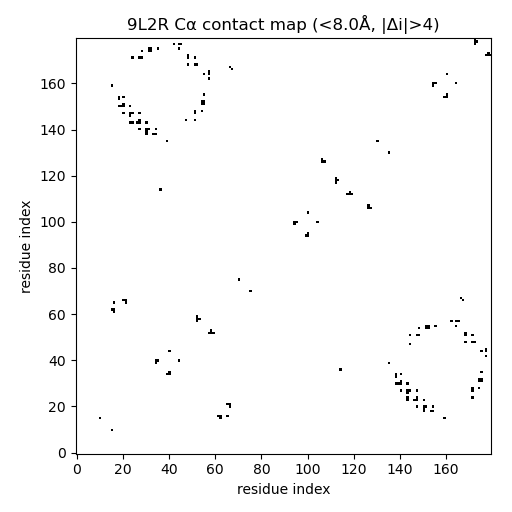. GLN B 1 42 ? 10.71244 -27.43626 26.84196 1.000 19.09000 110 GLN B N 1
ATOM 813 C CA . GLN B 1 42 ? 9.45027 -27.20692 27.52906 1.000 16.92000 110 GLN B CA 1
ATOM 814 C C . GLN B 1 42 ? 8.36284 -28.20822 27.16710 1.000 26.77000 110 GLN B C 1
ATOM 815 O O . GLN B 1 42 ? 7.30953 -28.21077 27.81435 1.000 23.83000 110 GLN B O 1
ATOM 821 N N . LEU B 1 43 ? 8.58060 -29.05359 26.16565 1.000 24.17000 111 LEU B N 1
ATOM 822 C CA . LEU B 1 43 ? 7.55001 -29.96239 25.68324 1.000 27.53000 111 LEU B CA 1
ATOM 823 C C . LEU B 1 43 ? 7.92110 -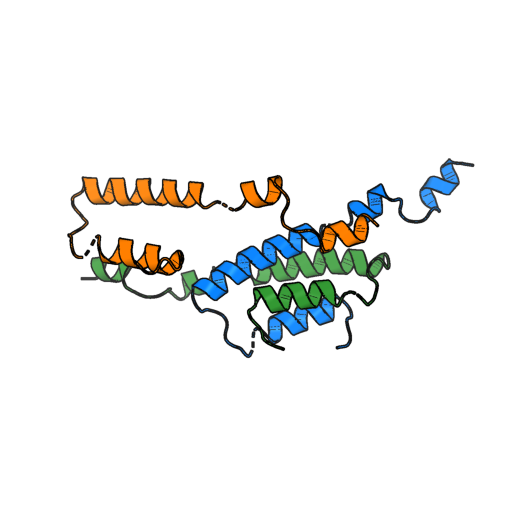31.38997 26.06509 1.000 21.55000 111 LEU B C 1
ATOM 824 O O . LEU B 1 43 ? 8.95005 -31.90779 25.61828 1.000 26.80000 111 LEU B O 1
ATOM 829 N N . THR B 1 44 ? 7.09633 -32.01303 26.90354 1.000 26.98000 112 THR B N 1
ATOM 830 C CA . THR B 1 44 ? 7.20310 -33.44271 27.14392 1.000 27.99000 112 THR B CA 1
ATOM 831 C C . THR B 1 44 ? 6.51128 -34.21354 26.02117 1.000 27.32000 112 THR B C 1
ATOM 832 O O . THR B 1 44 ? 5.77732 -33.64890 25.20558 1.000 24.40000 112 THR B O 1
ATOM 836 N N . GLU B 1 45 ? 6.74175 -35.52705 25.99105 1.000 24.44000 113 GLU B N 1
ATOM 837 C CA . GLU B 1 45 ? 6.13061 -36.34809 24.94826 1.000 25.60000 113 GLU B CA 1
ATOM 838 C C . GLU B 1 45 ? 4.60335 -36.32771 24.99413 1.000 23.09000 113 GLU B C 1
ATOM 839 O O . GLU B 1 45 ? 3.98838 -36.21413 23.91846 1.000 23.47000 113 GLU B O 1
ATOM 845 N N . PRO B 1 46 ? 3.93501 -36.42971 26.15359 1.000 25.69000 114 PRO B N 1
ATOM 846 C CA . PRO B 1 46 ? 2.46726 -36.26904 26.14309 1.000 26.24000 114 PRO B CA 1
ATOM 847 C C . PRO B 1 46 ? 2.01085 -34.90721 25.64736 1.000 24.97000 114 PRO B C 1
ATOM 848 O O . PRO B 1 46 ? 0.98425 -34.81938 24.96214 1.000 26.67000 114 PRO B O 1
ATOM 868 N N . LYS B 1 48 ? 3.60720 -32.97189 23.44896 1.000 15.84000 116 LYS B N 1
ATOM 869 C CA . LYS B 1 48 ? 3.76613 -33.03944 21.99960 1.000 18.32000 116 LYS B CA 1
ATOM 870 C C . LYS B 1 48 ? 2.60776 -33.79461 21.36250 1.000 19.42000 116 LYS B C 1
ATOM 871 O O . LYS B 1 48 ? 2.07560 -33.37647 20.32681 1.000 18.18000 116 LYS B O 1
ATOM 877 N N . SER B 1 49 ? 2.19962 -34.91066 21.97501 1.000 18.67000 117 SER B N 1
ATOM 878 C CA . SER B 1 49 ? 1.11470 -35.70503 21.41242 1.000 21.43000 117 SER B CA 1
ATOM 879 C C . SER B 1 49 ? -0.19712 -34.93189 21.42205 1.000 18.81000 117 SER B C 1
ATOM 880 O O . SER B 1 49 ? -0.99286 -35.04140 20.48228 1.000 19.59000 117 SER B O 1
ATOM 883 N N . GLU B 1 50 ? -0.44178 -34.14459 22.47454 1.000 18.89000 118 GLU B N 1
ATOM 884 C CA . GLU B 1 50 ? -1.68142 -33.37625 22.53984 1.000 20.29000 118 GLU B CA 1
ATOM 885 C C . GLU B 1 50 ? -1.72550 -32.30378 21.46208 1.000 18.63000 118 GLU B C 1
ATOM 886 O O . GLU B 1 50 ? -2.77468 -32.07911 20.84828 1.000 17.47000 118 GLU B O 1
ATOM 892 N N . ILE B 1 51 ? -0.60180 -31.62250 21.22811 1.000 16.15000 119 ILE B N 1
ATOM 893 C CA . ILE B 1 51 ? -0.54582 -30.62734 20.16107 1.000 15.01000 119 ILE B CA 1
ATOM 894 C C . ILE B 1 51 ? -0.78732 -31.28393 18.80896 1.000 16.32000 119 ILE B C 1
ATOM 895 O O . ILE B 1 51 ? -1.54015 -30.76467 17.97586 1.000 17.63000 119 ILE B O 1
ATOM 900 N N . ALA B 1 52 ? -0.16437 -32.44157 18.57413 1.000 16.43000 120 ALA B N 1
ATOM 901 C CA . ALA B 1 52 ? -0.34799 -33.13421 17.30234 1.000 22.89000 120 ALA B CA 1
ATOM 902 C C . ALA B 1 52 ? -1.79319 -33.57655 17.12101 1.000 19.22000 120 ALA B C 1
ATOM 903 O O . ALA B 1 52 ? -2.35239 -33.46425 16.02369 1.000 19.66000 120 ALA B O 1
ATOM 905 N N . ALA B 1 53 ? -2.41707 -34.07870 18.18903 1.000 16.81000 121 ALA B N 1
ATOM 906 C CA . ALA B 1 53 ? -3.80209 -34.52485 18.08760 1.000 18.32000 121 ALA B CA 1
ATOM 907 C C . ALA B 1 53 ? -4.73889 -33.34692 17.85454 1.000 16.46000 121 ALA B C 1
ATOM 908 O O . ALA B 1 53 ? -5.73499 -33.47102 17.13240 1.000 21.15000 121 ALA B O 1
ATOM 910 N N . THR B 1 54 ? -4.43875 -32.19938 18.46751 1.000 13.64000 122 THR B N 1
ATOM 911 C CA . THR B 1 54 ? -5.22803 -30.99578 18.22007 1.000 15.27000 122 THR B CA 1
ATOM 912 C C . THR B 1 54 ? -5.18375 -30.60185 16.75072 1.000 22.56000 122 THR B C 1
ATOM 913 O O . THR B 1 54 ? -6.21446 -30.25494 16.16145 1.000 17.94000 122 THR B O 1
ATOM 917 N N . VAL B 1 55 ? -3.99656 -30.65343 16.14234 1.000 17.28000 123 VAL B N 1
ATOM 918 C CA . VAL B 1 55 ? -3.86264 -30.29777 14.73326 1.000 13.51000 123 VAL B CA 1
ATOM 919 C C . VAL B 1 55 ? -4.59472 -31.30158 13.85008 1.000 18.61000 123 VAL B C 1
ATOM 920 O O . VAL B 1 55 ? -5.28271 -30.91906 12.89743 1.000 18.26000 123 VAL B O 1
ATOM 924 N N . LYS B 1 56 ? -4.45249 -32.60005 14.13674 1.000 15.08000 124 LYS B N 1
ATOM 925 C CA . LYS B 1 56 ? -5.16831 -33.59557 13.34481 1.000 19.92000 124 LYS B CA 1
ATOM 926 C C . LYS B 1 56 ? -6.67628 -33.41642 13.45462 1.000 22.60000 124 LYS B C 1
ATOM 927 O O . LYS B 1 56 ? -7.40488 -33.68715 12.49250 1.000 23.11000 124 LYS B O 1
ATOM 933 N N . LYS B 1 57 ? -7.16001 -32.94404 14.60580 1.000 22.21000 125 LYS B N 1
ATOM 934 C CA . LYS B 1 57 ? -8.58733 -32.68536 14.75670 1.000 22.71000 125 LYS B CA 1
ATOM 935 C C . LYS B 1 57 ? -9.01862 -31.47905 13.92736 1.000 22.03000 125 LYS B C 1
ATOM 936 O O . LYS B 1 57 ? -10.09311 -31.49581 13.31500 1.000 24.62000 125 LYS B O 1
ATOM 942 N N . TYR B 1 58 ? -8.19391 -30.42456 13.89514 1.000 19.49000 126 TYR B N 1
ATOM 943 C CA . TYR B 1 58 ? -8.42735 -29.30193 12.98539 1.000 20.13000 126 TYR B CA 1
ATOM 944 C C . TYR B 1 58 ? -8.56360 -29.77857 11.55018 1.000 28.41000 126 TYR B C 1
ATOM 945 O O . TYR B 1 58 ? -9.45326 -29.34405 10.80937 1.000 19.96000 126 TYR B O 1
ATOM 954 N N . LEU B 1 59 ? -7.63461 -30.63454 11.13062 1.000 16.90000 127 LEU B N 1
ATOM 955 C CA . LEU B 1 59 ? -7.53397 -31.10765 9.76346 1.000 23.14000 127 LEU B CA 1
ATOM 956 C C . LEU B 1 59 ? -8.65926 -32.05280 9.38896 1.000 21.47000 127 LEU B C 1
ATOM 957 O O . LEU B 1 59 ? -8.83513 -32.33494 8.20001 1.000 21.73000 127 LEU B O 1
ATOM 962 N N . GLU B 1 60 ? -9.42249 -32.53634 10.36323 1.000 18.28000 128 GLU B N 1
ATOM 963 C CA . GLU B 1 60 ? -10.33485 -33.65190 10.14870 1.000 25.64000 128 GLU B CA 1
ATOM 964 C C . GLU B 1 60 ? -9.58512 -34.79244 9.46682 1.000 27.76000 128 GLU B C 1
ATOM 965 O O . GLU B 1 60 ? -10.00425 -35.33658 8.44268 1.000 26.34000 128 GLU B O 1
ATOM 971 N N . TYR B 1 61 ? -8.42790 -35.11351 10.03975 1.000 21.76000 129 TYR B N 1
ATOM 972 C CA . TYR B 1 61 ? -7.51430 -36.14148 9.55003 1.000 23.28000 129 TYR B CA 1
ATOM 973 C C . TYR B 1 61 ? -7.61675 -37.30874 10.52590 1.000 31.11000 129 TYR B C 1
ATOM 974 O O . TYR B 1 61 ? -7.04558 -37.26646 11.61953 1.000 31.15000 129 TYR B O 1
ATOM 983 N N . ASP B 1 62 ? -8.35864 -38.34523 10.13759 1.000 28.35000 130 ASP B N 1
ATOM 984 C CA . ASP B 1 62 ? -8.68782 -39.43869 11.05573 1.000 42.24000 130 ASP B CA 1
ATOM 985 C C . ASP B 1 62 ? -7.56154 -40.47456 11.07421 1.000 42.65000 130 ASP B C 1
ATOM 986 O O . ASP B 1 62 ? -7.71778 -41.63078 10.67681 1.000 35.18000 130 ASP B O 1
ATOM 991 N N . HIS B 1 63 ? -6.40447 -40.03158 11.56075 1.000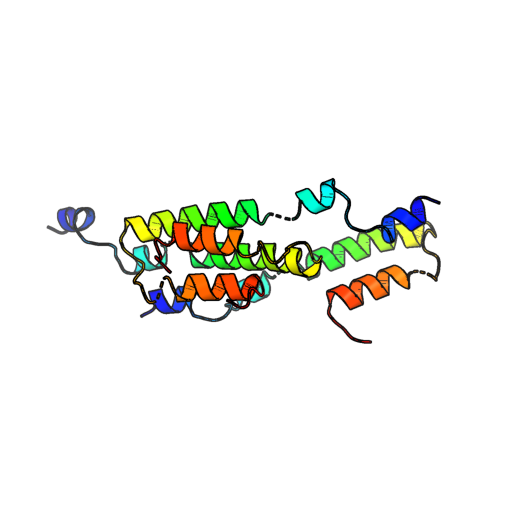 31.12000 131 HIS B N 1
ATOM 992 C CA . HIS B 1 63 ? -5.26679 -40.92220 11.77118 1.000 38.71000 131 HIS B CA 1
ATOM 993 C C . HIS B 1 63 ? -4.48490 -40.50218 13.01133 1.000 40.13000 131 HIS B C 1
ATOM 994 O O . HIS B 1 63 ? -4.82107 -39.50679 13.65386 1.000 42.74000 131 HIS B O 1
ATOM 1001 N N . GLY C 1 1 ? -0.46460 -27.32259 37.62893 1.000 85.41000 69 GLY C N 1
ATOM 1002 C CA . GLY C 1 1 ? 0.40454 -26.80294 36.58969 1.000 73.56000 69 GLY C CA 1
ATOM 1003 C C . GLY C 1 1 ? -0.34340 -26.06696 35.49496 1.000 70.17000 69 GLY C C 1
ATOM 1004 O O . GLY C 1 1 ? -0.97308 -26.69082 34.64147 1.000 63.17000 69 GLY C O 1
ATOM 1005 N N . PRO C 1 2 ? -0.28099 -24.73254 35.51573 1.000 66.45000 70 PRO C N 1
ATOM 1006 C CA . PRO C 1 2 ? -0.96904 -23.95090 34.47672 1.000 66.83000 70 PRO C CA 1
ATOM 1007 C C . PRO C 1 2 ? -0.33631 -24.07108 33.10004 1.000 58.45000 70 PRO C C 1
ATOM 1008 O O . PRO C 1 2 ? -0.99207 -23.73333 32.10722 1.000 51.05000 70 PRO C O 1
ATOM 1012 N N . VAL C 1 3 ? 0.90989 -24.54007 33.00699 1.000 49.43000 71 VAL C N 1
ATOM 1013 C CA . VAL C 1 3 ? 1.56975 -24.66631 31.70917 1.000 35.17000 71 VAL C CA 1
ATOM 1014 C C . VAL C 1 3 ? 0.84185 -25.67916 30.83043 1.000 35.15000 71 VAL C C 1
ATOM 1015 O O . VAL C 1 3 ? 0.57393 -25.42411 29.64982 1.000 30.70000 71 VAL C O 1
ATOM 1019 N 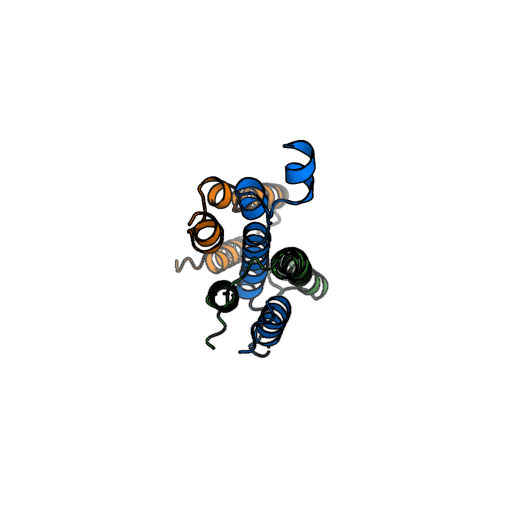N . VAL C 1 4 ? 0.50321 -26.84058 31.39290 1.000 24.75000 72 VAL C N 1
ATOM 1020 C CA . VAL C 1 4 ? -0.27395 -27.82438 30.64282 1.000 30.97000 72 VAL C CA 1
ATOM 1021 C C . VAL C 1 4 ? -1.62641 -27.23810 30.25576 1.000 23.94000 72 VAL C C 1
ATOM 1022 O O . VAL C 1 4 ? -2.13222 -27.46751 29.14867 1.000 21.98000 72 VAL C O 1
ATOM 1026 N N . SER C 1 5 ? -2.22182 -26.45351 31.15747 1.000 28.87000 73 SER C N 1
ATOM 1027 C CA . SER C 1 5 ? -3.54846 -25.89678 30.91266 1.000 31.22000 73 SER C CA 1
ATOM 1028 C C . SER C 1 5 ? -3.55624 -24.96685 29.70885 1.000 29.52000 73 SER C C 1
ATOM 1029 O O . SER C 1 5 ? -4.56512 -24.87960 28.99876 1.000 29.41000 73 SER C O 1
ATOM 1032 N N . ILE C 1 6 ? -2.44553 -24.27002 29.46131 1.000 22.90000 74 ILE C N 1
ATOM 1033 C CA . ILE C 1 6 ? -2.38810 -23.33522 28.34104 1.000 18.65000 74 ILE C CA 1
ATOM 1034 C C . ILE C 1 6 ? -2.63452 -24.06061 27.02334 1.000 24.23000 74 ILE C C 1
ATOM 1035 O O . ILE C 1 6 ? -3.27649 -23.52325 26.11424 1.000 24.77000 74 ILE C O 1
ATOM 1040 N N . ILE C 1 7 ? -2.15196 -25.29372 26.90276 1.000 24.50000 75 ILE C N 1
ATOM 1041 C CA . ILE C 1 7 ? -2.37120 -26.05421 25.67443 1.000 26.47000 75 ILE C CA 1
ATOM 1042 C C . ILE C 1 7 ? -3.70192 -26.79518 25.70459 1.000 26.80000 75 ILE C C 1
ATOM 1043 O O . ILE C 1 7 ? -4.37349 -26.91749 24.67856 1.000 34.80000 75 ILE C O 1
ATOM 1048 N N . ARG C 1 8 ? -4.12253 -27.27997 26.86875 1.000 22.61000 76 ARG C N 1
ATOM 1049 C CA . ARG C 1 8 ? -5.27401 -28.17333 26.91555 1.000 32.25000 76 ARG C CA 1
ATOM 1050 C C . ARG C 1 8 ? -6.60847 -27.44110 27.01870 1.000 38.64000 76 ARG C C 1
ATOM 1051 O O . ARG C 1 8 ? -7.60293 -27.89399 26.43995 1.000 34.19000 76 ARG C O 1
ATOM 1059 N N . ASP C 1 9 ? -6.65652 -26.32469 27.74199 1.000 29.11000 77 ASP C N 1
ATOM 1060 C CA . ASP C 1 9 ? -7.93254 -25.68573 28.04045 1.000 24.85000 77 ASP C CA 1
ATOM 1061 C C . ASP C 1 9 ? -8.63244 -25.22978 26.76394 1.000 32.77000 77 ASP C C 1
ATOM 1062 O O . ASP C 1 9 ? -7.99605 -24.84413 25.78112 1.000 24.59000 77 ASP C O 1
ATOM 1067 N N . ASP C 1 10 ? -9.96264 -25.28018 26.77949 1.000 29.33000 78 ASP C N 1
ATOM 1068 C CA . ASP C 1 10 ? -10.70706 -24.81776 25.61895 1.000 39.15000 78 ASP C CA 1
ATOM 1069 C C . ASP C 1 10 ? -10.63470 -23.29412 25.52082 1.000 33.19000 78 ASP C C 1
ATOM 1070 O O . ASP C 1 10 ? -10.08052 -22.61096 26.38776 1.000 18.95000 78 ASP C O 1
ATOM 1075 N N . LEU C 1 11 ? -11.20447 -22.76664 24.43806 1.000 24.87000 79 LEU C N 1
ATOM 1076 C CA . LEU C 1 11 ? -11.09906 -21.34443 24.12761 1.000 24.39000 79 LEU C CA 1
ATOM 1077 C C . LEU C 1 11 ? -11.50391 -20.47866 25.31446 1.000 22.24000 79 LEU C C 1
ATOM 1078 O O . LEU C 1 11 ? -12.51029 -20.73759 25.97944 1.000 25.53000 79 LEU C O 1
ATOM 1083 N N . THR C 1 12 ? -10.70302 -19.45194 25.58038 1.000 22.72000 80 THR C N 1
ATOM 1084 C CA . THR C 1 12 ? -10.99106 -18.49468 26.63772 1.000 27.35000 80 THR C CA 1
ATOM 1085 C C . THR C 1 12 ? -12.06892 -17.53006 26.16680 1.000 26.94000 80 THR C C 1
ATOM 1086 O O . THR C 1 12 ? -12.35828 -17.44428 24.97181 1.000 26.67000 80 THR C O 1
ATOM 1090 N N . PRO C 1 13 ? -12.69340 -16.78907 27.08817 1.000 30.14000 81 PRO C N 1
ATOM 1091 C CA . PRO C 1 13 ? -13.65045 -15.75820 26.64921 1.000 32.61000 81 PRO C CA 1
ATOM 1092 C C . PRO C 1 13 ? -13.04455 -14.74193 25.69548 1.000 29.72000 81 PRO C C 1
ATOM 1093 O O . PRO C 1 13 ? -13.72222 -14.30596 24.75747 1.000 26.66000 81 PRO C O 1
ATOM 1097 N N . GLN C 1 14 ? -11.78331 -14.35530 25.90050 1.000 25.10000 82 GLN C N 1
ATOM 1098 C CA . GLN C 1 14 ? -11.14151 -13.42372 24.97848 1.000 28.80000 82 GLN C CA 1
ATOM 1099 C C . GLN C 1 14 ? -10.98516 -14.04340 23.59511 1.000 32.49000 82 GLN C C 1
ATOM 1100 O O . GLN C 1 14 ? -11.29006 -13.40605 22.58163 1.000 27.21000 82 GLN C O 1
ATOM 1106 N N . GLU C 1 15 ? -10.50873 -15.29006 23.53070 1.000 27.59000 83 GLU C N 1
ATOM 1107 C CA . GLU C 1 15 ? -10.38989 -15.95243 22.23581 1.000 23.17000 83 GLU C CA 1
ATOM 1108 C C . GLU C 1 15 ? -11.74908 -16.12677 21.56931 1.000 24.88000 83 GLU C C 1
ATOM 1109 O O . GLU C 1 15 ? -11.88648 -15.88436 20.36581 1.000 18.54000 83 GLU C O 1
ATOM 1115 N N . ARG C 1 16 ? -12.76709 -16.53648 22.32936 1.000 15.33000 84 ARG C N 1
ATOM 1116 C CA . ARG C 1 16 ? -14.09648 -16.70654 21.74349 1.000 18.10000 84 ARG C CA 1
ATOM 1117 C C . ARG C 1 16 ? -14.63065 -15.38844 21.19740 1.000 21.13000 84 ARG C C 1
ATOM 1118 O O . ARG C 1 16 ? -15.26316 -15.35618 20.13466 1.000 23.06000 84 ARG C O 1
ATOM 1126 N N . GLU C 1 17 ? -14.38946 -14.29114 21.91780 1.000 19.64000 85 GLU C N 1
ATOM 1127 C CA . GLU C 1 17 ? -14.80461 -12.97458 21.44511 1.000 23.55000 85 GLU C CA 1
ATOM 1128 C C . GLU C 1 17 ? -14.12329 -12.62181 20.13043 1.000 28.22000 85 GLU C C 1
ATOM 1129 O O . GLU C 1 17 ? -14.76213 -12.09542 19.21092 1.000 21.63000 85 GLU C O 1
ATOM 1135 N N . ARG C 1 18 ? -12.82312 -12.90700 20.02670 1.000 24.57000 86 ARG C N 1
ATOM 1136 C CA . ARG C 1 18 ? -12.08063 -12.61058 18.80650 1.000 25.35000 86 ARG C CA 1
ATOM 1137 C C . ARG C 1 18 ? -12.67404 -13.32643 17.59974 1.000 21.13000 86 ARG C C 1
ATOM 1138 O O . ARG C 1 18 ? -12.80413 -12.73048 16.52364 1.000 23.38000 86 ARG C O 1
ATOM 1146 N N . LEU C 1 19 ? -13.03374 -14.60652 17.74977 1.000 18.10000 87 LEU C N 1
ATOM 1147 C CA . LEU C 1 19 ? -13.63805 -15.33965 16.63365 1.000 26.52000 87 LEU C CA 1
ATOM 1148 C C . LEU C 1 19 ? -14.99919 -14.76786 16.23465 1.000 24.17000 87 LEU C C 1
ATOM 1149 O O . LEU C 1 19 ? -15.26207 -14.56119 15.04520 1.000 19.70000 87 LEU C O 1
ATOM 1170 N N . ARG C 1 22 ? -14.74789 -11.45322 14.35605 1.000 15.33000 90 ARG C N 1
ATOM 1171 C CA . ARG C 1 22 ? -14.42679 -11.64929 12.94412 1.000 18.73000 90 ARG C CA 1
ATOM 1172 C C . ARG C 1 22 ? -15.67127 -11.99250 12.13501 1.000 15.18000 90 ARG C C 1
ATOM 1173 O O . ARG C 1 22 ? -15.81313 -11.54765 10.98843 1.000 11.44000 90 ARG C O 1
ATOM 1181 N N . VAL C 1 23 ? -16.58322 -12.77896 12.71035 1.000 14.70000 91 VAL C N 1
ATOM 1182 C CA . VAL C 1 23 ? -17.84531 -13.06311 12.03043 1.000 12.74000 91 VAL C CA 1
ATOM 1183 C C . VAL C 1 23 ? -18.65876 -11.78577 11.88204 1.000 13.12000 91 VAL C C 1
ATOM 1184 O O . VAL C 1 23 ? -19.20257 -11.49817 10.80828 1.000 13.47000 91 VAL C O 1
ATOM 1188 N N . ARG C 1 24 ? -18.74904 -10.99992 12.96137 1.000 12.58000 92 ARG C N 1
ATOM 1189 C CA . ARG C 1 24 ? -19.49342 -9.74526 12.91436 1.000 14.32000 92 ARG C CA 1
ATOM 1190 C C . ARG C 1 24 ? -18.91745 -8.79843 11.86790 1.000 15.90000 92 ARG C C 1
ATOM 1191 O O . ARG C 1 24 ? -19.66188 -8.19013 11.09146 1.000 16.44000 92 ARG C O 1
ATOM 1199 N N . ALA C 1 25 ? -17.58832 -8.66027 11.83126 1.000 12.30000 93 ALA C N 1
ATOM 1200 C CA . ALA C 1 25 ? -16.96888 -7.76161 10.86041 1.000 15.39000 93 ALA C CA 1
ATOM 1201 C C . ALA C 1 25 ? -17.25907 -8.20377 9.43127 1.000 17.94000 93 ALA C C 1
ATOM 1202 O O . ALA C 1 25 ? -17.48582 -7.36732 8.54879 1.000 17.90000 93 ALA C O 1
ATOM 1204 N N . ALA C 1 26 ? -17.25853 -9.51472 9.18300 1.000 13.32000 94 ALA C N 1
ATOM 1205 C CA . ALA C 1 26 ? -17.58113 -10.01364 7.84862 1.000 13.62000 94 ALA C CA 1
ATOM 1206 C C . ALA C 1 26 ? -19.05177 -9.78884 7.51783 1.000 14.81000 94 ALA C C 1
ATOM 1207 O O . ALA C 1 26 ? -19.40161 -9.50406 6.36535 1.000 14.47000 94 ALA C O 1
ATOM 1209 N N . LEU C 1 27 ? -19.92522 -9.91121 8.51820 1.000 15.54000 95 LEU C N 1
ATOM 1210 C CA . LEU C 1 27 ? -21.34666 -9.65904 8.30626 1.000 17.82000 95 LEU C CA 1
ATOM 1211 C C . LEU C 1 27 ? -21.60635 -8.19623 7.97019 1.000 18.44000 95 LEU C C 1
ATOM 1212 O O . LEU C 1 27 ? -22.44749 -7.89038 7.11765 1.000 20.00000 95 LEU C O 1
ATOM 1217 N N . VAL C 1 28 ? -20.90829 -7.27679 8.63952 1.000 14.24000 96 VAL C N 1
ATOM 1218 C CA . VAL C 1 28 ? -21.05711 -5.85862 8.31809 1.000 19.37000 96 VAL C CA 1
ATOM 1219 C C . VAL C 1 28 ? -20.57076 -5.58326 6.89923 1.000 19.76000 96 VAL C C 1
ATOM 1220 O O . VAL C 1 28 ? -21.22838 -4.87497 6.12615 1.000 19.22000 96 VAL C O 1
ATOM 1224 N N . ASP C 1 29 ? -19.40884 -6.13824 6.53569 1.000 15.12000 97 ASP C N 1
ATOM 1225 C CA . ASP C 1 29 ? -18.88553 -5.93946 5.18534 1.000 21.66000 97 ASP C CA 1
ATOM 1226 C C . ASP C 1 29 ? -19.84534 -6.47576 4.13289 1.000 15.76000 97 ASP C C 1
ATOM 1227 O O . ASP C 1 29 ? -20.01719 -5.86629 3.07001 1.000 14.79000 97 ASP C O 1
ATOM 1232 N N . LEU C 1 30 ? -20.47381 -7.61947 4.40202 1.000 12.24000 98 LEU C N 1
ATOM 1233 C CA . LEU C 1 30 ? -21.43912 -8.14917 3.44493 1.000 12.38000 98 LEU C CA 1
ATOM 1234 C C . LEU C 1 30 ? -22.65269 -7.23461 3.34079 1.000 16.17000 98 LEU C C 1
ATOM 1235 O O . LEU C 1 30 ? -23.16271 -6.99450 2.24037 1.000 15.70000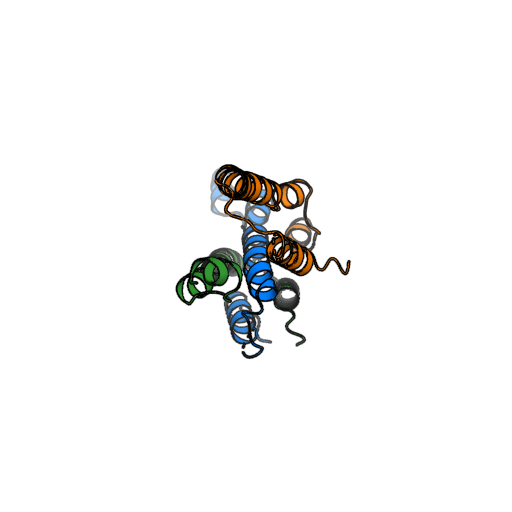 98 LEU C O 1
ATOM 1240 N N . GLY C 1 31 ? -23.11695 -6.69983 4.47302 1.000 15.33000 99 GLY C N 1
ATOM 1241 C CA . GLY C 1 31 ? -24.20781 -5.73740 4.43074 1.000 14.46000 99 GLY C CA 1
ATOM 1242 C C . GLY C 1 31 ? -23.85666 -4.49552 3.63343 1.000 16.00000 99 GLY C C 1
ATOM 1243 O O . GLY C 1 31 ? -24.69733 -3.94816 2.91558 1.000 18.90000 99 GLY C O 1
ATOM 1244 N N . VAL C 1 32 ? -22.60951 -4.03658 3.74538 1.000 12.84000 100 VAL C N 1
ATOM 1245 C CA . VAL C 1 32 ? -22.17055 -2.87081 2.98010 1.000 14.27000 100 VAL C CA 1
ATOM 1246 C C . VAL C 1 32 ? -22.20186 -3.17568 1.48457 1.000 20.54000 100 VAL C C 1
ATOM 1247 O O . VAL C 1 32 ? -22.75028 -2.40465 0.68400 1.000 15.15000 100 VAL C O 1
ATOM 1251 N N . ALA C 1 33 ? -21.61814 -4.31209 1.08673 1.000 17.46000 101 ALA C N 1
ATOM 1252 C CA . ALA C 1 33 ? -21.56138 -4.65588 -0.33210 1.000 14.79000 101 ALA C CA 1
ATOM 1253 C C . ALA C 1 33 ? -22.94868 -4.95035 -0.88423 1.000 17.21000 101 ALA C C 1
ATOM 1254 O O . ALA C 1 33 ? -23.29772 -4.48417 -1.97547 1.000 15.89000 101 ALA C O 1
ATOM 1256 N N . VAL C 1 34 ? -23.75793 -5.71440 -0.14606 1.000 19.88000 102 VAL C N 1
ATOM 1257 C CA . VAL C 1 34 ? -25.11272 -6.01630 -0.60404 1.000 15.88000 102 VAL C CA 1
ATOM 1258 C C . VAL C 1 34 ? -25.96764 -4.75520 -0.61094 1.000 21.28000 102 VAL C C 1
ATOM 1259 O O . VAL C 1 34 ? -26.81399 -4.56627 -1.49426 1.000 21.69000 102 VAL C O 1
ATOM 1263 N N . GLY C 1 35 ? -25.76572 -3.87467 0.37094 1.000 17.31000 103 GLY C N 1
ATOM 1264 C CA . GLY C 1 35 ? -26.51995 -2.63017 0.39983 1.000 17.03000 103 GLY C CA 1
ATOM 1265 C C . GLY C 1 35 ? -26.28895 -1.77857 -0.83381 1.000 21.42000 103 GLY C C 1
ATOM 1266 O O . GLY C 1 35 ? -27.22165 -1.17111 -1.36590 1.000 22.31000 103 GLY C O 1
ATOM 1267 N N . ALA C 1 36 ? -25.04432 -1.72925 -1.31134 1.000 15.90000 104 ALA C N 1
ATOM 1268 C CA . ALA C 1 36 ? -24.75199 -0.99308 -2.53533 1.000 17.50000 104 ALA C CA 1
ATOM 1269 C C . ALA C 1 36 ? -25.36922 -1.67983 -3.74488 1.000 17.79000 104 ALA C C 1
ATOM 1270 O O . ALA C 1 36 ? -25.93207 -1.01785 -4.62440 1.000 21.77000 104 ALA C O 1
ATOM 1272 N N . SER C 1 37 ? -25.27465 -3.00862 -3.80233 1.000 19.61000 105 SER C N 1
ATOM 1273 C CA . SER C 1 37 ? -25.82816 -3.74674 -4.93236 1.000 21.70000 105 SER C CA 1
ATOM 1274 C C . SER C 1 37 ? -27.34049 -3.57614 -5.01320 1.000 25.52000 105 SER C C 1
ATOM 1275 O O . SER C 1 37 ? -27.89464 -3.35431 -6.09570 1.000 19.22000 105 SER C O 1
ATOM 1278 N N . VAL C 1 38 ? -28.02552 -3.68223 -3.87104 1.000 21.96000 106 VAL C N 1
ATOM 1279 C CA . VAL C 1 38 ? -29.47539 -3.50963 -3.84364 1.000 24.87000 106 VAL C CA 1
ATOM 1280 C C . VAL C 1 38 ? -29.85828 -2.08630 -4.23216 1.000 23.59000 106 VAL C C 1
ATOM 1281 O O . VAL C 1 38 ? -30.89178 -1.86633 -4.87708 1.000 26.22000 106 VAL C O 1
ATOM 1285 N N . ALA C 1 39 ? -29.02881 -1.10297 -3.87190 1.000 24.60000 107 ALA C N 1
ATOM 1286 C CA . ALA C 1 39 ? -29.32683 0.28360 -4.22022 1.000 28.20000 107 ALA C CA 1
ATOM 1287 C C . ALA C 1 39 ? -29.29903 0.49559 -5.72848 1.000 32.44000 107 ALA C C 1
ATOM 1288 O O . ALA C 1 39 ? -30.15006 1.20603 -6.27568 1.000 37.61000 107 ALA C O 1
ATOM 1290 N N . PHE C 1 40 ? -28.33299 -0.10599 -6.41806 1.000 23.60000 108 PHE C N 1
ATOM 1291 C CA . PHE C 1 40 ? -28.27479 -0.04185 -7.87119 1.000 19.98000 108 PHE C CA 1
ATOM 1292 C C . PHE C 1 40 ? -29.12181 -1.11905 -8.54022 1.000 25.18000 108 PHE C C 1
ATOM 1293 O O . PHE C 1 40 ? -28.98179 -1.33524 -9.74916 1.000 25.11000 108 PHE C O 1
ATOM 1301 N N . ARG C 1 41 ? -29.97834 -1.80314 -7.77886 1.000 22.93000 109 ARG C N 1
ATOM 1302 C CA . ARG C 1 41 ? -30.90980 -2.80260 -8.30941 1.000 23.59000 109 ARG C CA 1
ATOM 1303 C C . ARG C 1 41 ? -30.18190 -3.88557 -9.10177 1.000 29.14000 109 ARG C C 1
ATOM 1304 O O . ARG C 1 41 ? -30.56097 -4.23588 -10.22108 1.000 22.62000 109 ARG C O 1
ATOM 1312 N N . GLN C 1 42 ? -29.12181 -4.42630 -8.50411 1.000 20.31000 110 GLN C N 1
ATOM 1313 C CA . GLN C 1 42 ? -28.27923 -5.40290 -9.17668 1.000 23.62000 110 GLN C CA 1
ATOM 1314 C C . GLN C 1 42 ? -28.62022 -6.84605 -8.83450 1.000 28.93000 110 GLN C C 1
ATOM 1315 O O . GLN C 1 42 ? -28.12620 -7.75374 -9.51085 1.000 24.62000 110 GLN C O 1
ATOM 1321 N N . LEU C 1 43 ? -29.44707 -7.08793 -7.82187 1.000 26.45000 111 LEU C N 1
ATOM 1322 C CA . LEU C 1 43 ? -29.73561 -8.44209 -7.36869 1.000 26.92000 111 LEU C CA 1
ATOM 1323 C C . LEU C 1 43 ? -31.15776 -8.81728 -7.76103 1.000 19.45000 111 LEU C C 1
ATOM 1324 O O . LEU C 1 43 ? -32.11800 -8.19293 -7.29994 1.000 24.66000 111 LEU C O 1
ATOM 1329 N N . THR C 1 44 ? -31.28552 -9.82094 -8.62426 1.000 25.67000 112 THR C N 1
ATOM 1330 C CA . THR C 1 44 ? -32.56972 -10.45312 -8.86828 1.000 24.10000 112 THR C CA 1
ATOM 1331 C C . THR C 1 44 ? -32.90173 -11.41634 -7.73045 1.000 27.35000 112 THR C C 1
ATOM 1332 O O . THR C 1 44 ? -32.05908 -11.74410 -6.89012 1.000 23.73000 112 THR C O 1
ATOM 1336 N N . GLU C 1 45 ? -34.14604 -11.89078 -7.71892 1.000 22.35000 113 GLU C N 1
ATOM 1337 C CA . GLU C 1 45 ? -34.55246 -12.82834 -6.67592 1.000 26.71000 113 GLU C CA 1
ATOM 1338 C C . GLU C 1 45 ? -33.78132 -14.14693 -6.72344 1.000 24.23000 113 GLU C C 1
ATOM 1339 O O . GLU C 1 45 ? -33.38689 -14.62954 -5.64728 1.000 23.57000 113 GLU C O 1
ATOM 1345 N N . PRO C 1 46 ? -33.53139 -14.77568 -7.88284 1.000 29.10000 114 PRO C N 1
ATOM 1346 C CA . PRO C 1 46 ? -32.66690 -15.97238 -7.86600 1.000 25.76000 114 PRO C CA 1
ATOM 1347 C C . PRO C 1 46 ? -31.26660 -15.69393 -7.34959 1.000 26.94000 114 PRO C C 1
ATOM 1348 O O . PRO C 1 46 ? -30.70486 -16.52434 -6.62458 1.000 24.14000 114 PRO C O 1
ATOM 1368 N N . LYS C 1 48 ? -30.40359 -13.40696 -5.16571 1.000 17.60000 116 LYS C N 1
ATOM 1369 C CA . LYS C 1 48 ? -30.53379 -13.28603 -3.71739 1.000 20.64000 116 LYS C CA 1
ATOM 1370 C C . LYS C 1 48 ? -30.60874 -14.65866 -3.06288 1.000 19.25000 116 LYS C C 1
ATOM 1371 O O . LYS C 1 48 ? -29.97944 -14.89792 -2.02591 1.000 17.07000 116 LYS C O 1
ATOM 1377 N N . SER C 1 49 ? -31.37736 -15.57507 -3.65763 1.000 18.74000 117 SER C N 1
ATOM 1378 C CA . SER C 1 49 ? -31.51413 -16.90539 -3.07736 1.000 20.33000 117 SER C CA 1
ATOM 1379 C C . SER C 1 49 ? -30.18307 -17.64588 -3.07642 1.000 17.60000 117 SER C C 1
ATOM 1380 O O . SER C 1 49 ? -29.87437 -18.37104 -2.12391 1.000 17.76000 117 SER C O 1
ATOM 1383 N N . GLU C 1 50 ? -29.37739 -17.46974 -4.13014 1.000 17.74000 118 GLU C N 1
ATOM 1384 C CA . GLU C 1 50 ? -28.09456 -18.16458 -4.20224 1.000 19.01000 118 GLU C CA 1
ATOM 1385 C C . GLU C 1 50 ? -27.12320 -17.65682 -3.14549 1.000 20.16000 118 GLU C C 1
ATOM 1386 O O . GLU C 1 50 ? -26.37596 -18.44504 -2.55259 1.000 17.01000 118 GLU C O 1
ATOM 1392 N N . ILE C 1 51 ? -27.09706 -16.34306 -2.91612 1.000 17.63000 119 ILE C N 1
ATOM 1393 C CA . ILE C 1 51 ? -26.25799 -15.79376 -1.85271 1.000 17.52000 119 ILE C CA 1
ATOM 1394 C C . ILE C 1 51 ? -26.70947 -16.32380 -0.50010 1.000 15.89000 119 ILE C C 1
ATOM 1395 O O . ILE C 1 51 ? -25.89088 -16.73137 0.33074 1.000 14.92000 119 ILE C O 1
ATOM 1400 N N . ALA C 1 52 ? -28.02387 -16.33656 -0.26337 1.000 16.30000 120 ALA C N 1
ATOM 1401 C CA . ALA C 1 52 ? -28.53875 -16.84557 1.00432 1.000 22.02000 120 ALA C CA 1
ATOM 1402 C C . ALA C 1 52 ? -28.20713 -18.32144 1.18060 1.000 19.82000 120 ALA C C 1
ATOM 1403 O O . ALA C 1 52 ? -27.85020 -18.75723 2.28198 1.000 20.65000 120 ALA C O 1
ATOM 1405 N N . ALA C 1 53 ? -28.31946 -19.10811 0.10674 1.000 18.87000 121 ALA C N 1
ATOM 1406 C CA . ALA C 1 53 ? -28.00551 -20.53074 0.20286 1.000 18.47000 121 ALA C CA 1
ATOM 1407 C C . ALA C 1 53 ? -26.52089 -20.74655 0.46324 1.000 15.55000 121 ALA C C 1
ATOM 1408 O O . ALA C 1 53 ? -26.14203 -21.64852 1.21919 1.000 20.07000 121 ALA C O 1
ATOM 1410 N N . THR C 1 54 ? -25.66886 -19.93091 -0.16200 1.000 13.20000 122 THR C N 1
ATOM 1411 C CA . THR C 1 54 ? -24.23230 -20.01078 0.09213 1.000 15.26000 122 THR C CA 1
ATOM 1412 C C . THR C 1 54 ? -23.92118 -19.78572 1.56692 1.000 20.42000 122 THR C C 1
ATOM 1413 O O . THR C 1 54 ? -23.13028 -20.52326 2.16460 1.000 16.73000 122 THR C O 1
ATOM 1417 N N . VAL C 1 55 ? -24.53371 -18.76267 2.17007 1.000 16.36000 123 VAL C N 1
ATOM 1418 C CA . VAL C 1 55 ? -24.29384 -18.48198 3.58504 1.000 13.17000 123 VAL C CA 1
ATOM 1419 C C . VAL C 1 55 ? -24.80063 -19.62468 4.45690 1.000 17.65000 123 VAL C C 1
ATOM 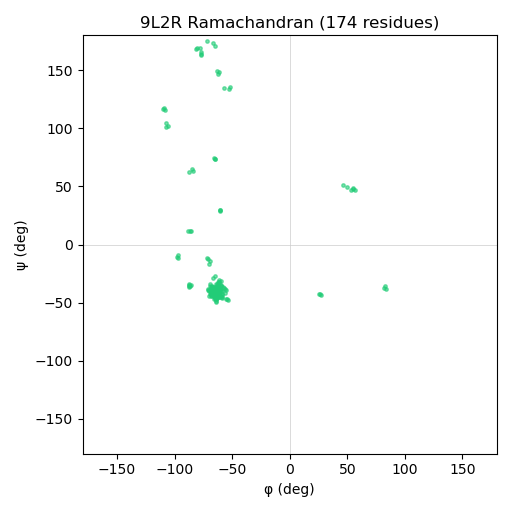1420 O O . VAL C 1 55 ? -24.12552 -20.04145 5.40536 1.000 17.29000 123 VAL C O 1
ATOM 1424 N N . LYS C 1 56 ? -26.00340 -20.13853 4.16900 1.000 15.20000 124 LYS C N 1
ATOM 1425 C CA . LYS C 1 56 ? -26.51515 -21.25888 4.95573 1.000 19.71000 124 LYS C CA 1
ATOM 1426 C C . LYS C 1 56 ? -25.61387 -22.47914 4.84222 1.000 20.99000 124 LYS C C 1
ATOM 1427 O O . LYS C 1 56 ? -25.48240 -23.24300 5.80590 1.000 22.35000 124 LYS C O 1
ATOM 1433 N N . LYS C 1 57 ? -24.96610 -22.66861 3.69018 1.000 19.44000 125 LYS C N 1
ATOM 1434 C CA . LYS C 1 57 ? -24.03472 -23.78304 3.55643 1.000 20.77000 125 LYS C CA 1
ATOM 1435 C C . LYS C 1 57 ? -22.77456 -23.54719 4.38132 1.000 23.13000 125 LYS C C 1
ATOM 1436 O O . LYS C 1 57 ? -22.25329 -24.48219 5.00086 1.000 23.57000 125 LYS C O 1
ATOM 1442 N N . TYR C 1 58 ? -22.27374 -22.30507 4.40645 1.000 17.65000 126 TYR C N 1
ATOM 1443 C CA . TYR C 1 58 ? -21.16988 -21.96196 5.30279 1.000 23.06000 126 TYR C CA 1
ATOM 1444 C C . TYR C 1 58 ? -21.50771 -22.32604 6.73685 1.000 26.16000 126 TYR C C 1
ATOM 1445 O O . TYR C 1 58 ? -20.68373 -22.89000 7.46646 1.000 20.81000 126 TYR C O 1
ATOM 1454 N N . LEU C 1 59 ? -22.71215 -21.95330 7.16651 1.000 18.45000 127 LEU C N 1
ATOM 1455 C CA . LEU C 1 59 ? -23.16165 -22.09624 8.53870 1.000 24.75000 127 LEU C CA 1
ATOM 1456 C C . LEU C 1 59 ? -23.42894 -23.54010 8.92043 1.000 20.89000 127 LEU C C 1
ATOM 1457 O O . LEU C 1 59 ? -23.60049 -23.82156 10.11000 1.000 21.85000 127 LEU C O 1
ATOM 1462 N N . GLU C 1 60 ? -23.45631 -24.45175 7.95257 1.000 21.55000 128 GLU C N 1
ATOM 1463 C CA . GLU C 1 60 ? -24.02365 -25.78247 8.14787 1.000 30.61000 128 GLU C CA 1
ATOM 1464 C C . GLU C 1 60 ? -25.37575 -25.67239 8.84354 1.000 30.87000 128 GLU C C 1
ATOM 1465 O O . GLU C 1 60 ? -25.64168 -26.30614 9.86831 1.000 26.28000 128 GLU C O 1
ATOM 1471 N N . TYR C 1 61 ? -26.22325 -24.82196 8.27623 1.000 25.33000 129 TYR C N 1
ATOM 1472 C CA . TYR C 1 61 ? -27.56698 -24.54698 8.77089 1.000 21.76000 129 TYR C CA 1
ATOM 1473 C C . TYR C 1 61 ? -28.52477 -25.22185 7.79420 1.000 33.08000 129 TYR C C 1
ATOM 1474 O O . TYR C 1 61 ? -28.72437 -24.74275 6.67372 1.000 32.91000 129 TYR C O 1
ATOM 1483 N N . ASP C 1 62 ? -29.09730 -26.34929 8.20968 1.000 30.51000 130 ASP C N 1
ATOM 1484 C CA . ASP C 1 62 ? -29.86797 -27.19678 7.29781 1.000 37.84000 130 ASP C CA 1
ATOM 1485 C C . ASP C 1 62 ? -31.33137 -26.75232 7.23615 1.000 36.86000 130 ASP C C 1
ATOM 1486 O O . ASP C 1 62 ? -32.25455 -27.48878 7.58238 1.000 35.90000 130 ASP C O 1
ATOM 1491 N N . HIS C 1 63 ? -31.52945 -25.51892 6.77467 1.000 32.70000 131 HIS C N 1
ATOM 1492 C CA . HIS C 1 63 ? -32.87293 -24.98981 6.54416 1.000 38.54000 131 HIS C CA 1
ATOM 1493 C C . HIS C 1 63 ? -32.90861 -24.08505 5.31558 1.000 42.30000 131 HIS C C 1
ATOM 1494 O O . HIS C 1 63 ? -31.90709 -23.93537 4.61569 1.000 42.95000 131 HIS C O 1
#

Solvent-accessible surface area: 13691 Å² total

Organism: Penaeus monodon (NCBI:txid6687)

InterPro domains:
  IPR033369 Protein C19orf12 [PF20721] (3-100)
  IPR033369 Protein C19orf12 [PTHR31493] (3-134)